Protein AF-A0AAV4DIS2-F1 (afdb_monomer)

Radius of gyration: 21.77 Å; Cα contacts (8 Å, |Δi|>4): 580; chains: 1; bounding box: 57×32×62 Å

Mean predicted aligned error: 11.72 Å

pLDDT: mean 77.39, std 21.97, range [36.22, 98.12]

Foldseek 3Di:
DDEDEDEDEDDADDAEDEDEDEDEADYDDYDYDYDDYPDYDDYHYDYPHHPPPLAEEEEAEDEEAEHAEYEYEHYEYAEYEEYEYEDYEYAEYEEYEYEHYEYAEYAEYEYEDYEYAEYAEYEYEDYEYAEYAEYEYEHYEYAEYAEYEYEHYEYAEYAAYEYEDYEYAEYAEYEYEHYNYNDYVHYHYDDDD

Solvent-accessible surface area (backbone atoms only — not comparable to full-atom values): 9623 Å² total; per-residue (Å²): 136,49,70,54,77,51,77,54,83,62,63,96,77,51,62,67,52,78,49,77,54,79,56,67,97,70,64,81,51,81,49,76,54,82,57,74,79,94,69,63,80,44,61,47,76,52,79,53,63,58,98,85,64,62,50,73,48,80,36,65,54,46,78,43,68,69,36,44,27,36,40,29,45,36,36,38,32,51,31,33,40,32,39,39,31,46,35,34,39,34,51,30,33,37,39,37,39,32,46,35,34,40,33,47,31,29,48,34,35,40,30,41,42,33,40,35,48,32,31,41,32,37,39,30,45,39,35,40,34,50,31,33,37,38,36,41,30,44,34,34,40,34,46,31,29,44,34,38,40,32,44,37,35,39,34,51,33,33,37,38,37,40,31,44,38,31,40,35,49,32,28,47,34,38,38,31,54,52,59,52,72,74,42,58,76,41,72,47,71,58,78,87,127

Structure (mmCIF, N/CA/C/O backbone):
data_AF-A0AAV4DIS2-F1
#
_entry.id   AF-A0AAV4DIS2-F1
#
loop_
_atom_site.group_PDB
_atom_site.id
_atom_site.type_symbol
_atom_site.label_atom_id
_atom_site.label_alt_id
_atom_site.label_comp_id
_atom_site.label_asym_id
_atom_site.label_entity_id
_atom_site.label_seq_id
_atom_site.pdbx_PDB_ins_code
_atom_site.Cartn_x
_atom_site.Cartn_y
_atom_site.Cartn_z
_atom_site.occupancy
_atom_site.B_iso_or_equiv
_atom_site.auth_seq_id
_atom_site.auth_comp_id
_atom_site.auth_asym_id
_atom_site.auth_atom_id
_atom_site.pdbx_PDB_model_num
ATOM 1 N N . MET A 1 1 ? 38.553 2.483 -13.992 1.00 45.12 1 MET A N 1
ATOM 2 C CA . MET A 1 1 ? 37.270 3.024 -13.498 1.00 45.12 1 MET A CA 1
ATOM 3 C C . MET A 1 1 ? 36.478 3.443 -14.718 1.00 45.12 1 MET A C 1
ATOM 5 O O . MET A 1 1 ? 36.782 4.480 -15.290 1.00 45.12 1 MET A O 1
ATOM 9 N N . ASN A 1 2 ? 35.556 2.595 -15.169 1.00 46.25 2 ASN A N 1
ATOM 10 C CA . ASN A 1 2 ? 34.756 2.863 -16.361 1.00 46.25 2 ASN A CA 1
ATOM 11 C C . ASN A 1 2 ? 33.448 3.519 -15.907 1.00 46.25 2 ASN A C 1
ATOM 13 O O . ASN A 1 2 ? 32.561 2.827 -15.410 1.00 46.25 2 ASN A O 1
ATOM 17 N N . ASN A 1 3 ? 33.386 4.849 -16.011 1.00 47.09 3 ASN A N 1
ATOM 18 C CA . ASN A 1 3 ? 32.168 5.630 -15.805 1.00 47.09 3 ASN A CA 1
ATOM 19 C C . ASN A 1 3 ? 31.629 6.038 -17.172 1.00 47.09 3 ASN A C 1
ATOM 21 O O . ASN A 1 3 ? 32.357 6.643 -17.960 1.00 47.09 3 ASN A O 1
ATOM 25 N N . LEU A 1 4 ? 30.361 5.729 -17.430 1.00 44.62 4 LEU A N 1
ATOM 26 C CA . LEU A 1 4 ? 29.651 6.211 -18.606 1.00 44.62 4 LEU A CA 1
ATOM 27 C C . LEU A 1 4 ? 28.620 7.250 -18.147 1.00 44.62 4 LEU A C 1
ATOM 29 O O . LEU A 1 4 ? 27.723 6.935 -17.365 1.00 44.62 4 LEU A O 1
ATOM 33 N N . SER A 1 5 ? 28.768 8.492 -18.604 1.00 44.06 5 SER A N 1
ATOM 34 C CA . SER A 1 5 ? 27.782 9.556 -18.396 1.00 44.06 5 SER A CA 1
ATOM 35 C C . SER A 1 5 ? 27.090 9.855 -19.717 1.00 44.06 5 SER A C 1
ATOM 37 O O . SER A 1 5 ? 27.760 10.218 -20.687 1.00 44.06 5 SER A O 1
ATOM 39 N N . CYS A 1 6 ? 25.768 9.717 -19.754 1.00 46.28 6 CYS A N 1
ATOM 40 C CA . CYS A 1 6 ? 24.963 10.137 -20.893 1.00 46.28 6 CYS A CA 1
ATOM 41 C C . CYS A 1 6 ? 24.106 11.329 -20.470 1.00 46.28 6 CYS A C 1
ATOM 43 O O . CYS A 1 6 ? 23.286 11.217 -19.561 1.00 46.28 6 CYS A O 1
ATOM 45 N N . THR A 1 7 ? 24.302 12.466 -21.131 1.00 42.62 7 THR A N 1
ATOM 46 C CA . THR A 1 7 ? 23.434 13.635 -20.984 1.00 42.62 7 THR A CA 1
ATOM 47 C C . THR A 1 7 ? 22.634 13.758 -22.264 1.00 42.62 7 THR A C 1
ATOM 49 O O . THR A 1 7 ? 23.208 13.932 -23.341 1.00 42.62 7 THR A O 1
ATOM 52 N N . LEU A 1 8 ? 21.317 13.633 -22.153 1.00 51.59 8 LEU A N 1
ATOM 53 C CA . LEU A 1 8 ? 20.415 13.655 -23.295 1.00 51.59 8 LEU A CA 1
ATOM 54 C C . LEU A 1 8 ? 19.594 14.944 -23.247 1.00 51.59 8 LEU A C 1
ATOM 56 O O . LEU A 1 8 ? 18.769 15.140 -22.358 1.00 51.59 8 LEU A O 1
ATOM 60 N N . HIS A 1 9 ? 19.862 15.839 -24.197 1.00 45.03 9 HIS A N 1
ATOM 61 C CA . HIS A 1 9 ? 19.094 17.066 -24.390 1.00 45.03 9 HIS A CA 1
ATOM 62 C C . HIS A 1 9 ? 17.950 16.800 -25.373 1.00 45.03 9 HIS A C 1
ATOM 64 O O . HIS A 1 9 ? 18.188 16.331 -26.486 1.00 45.03 9 HIS A O 1
ATOM 70 N N . GLY A 1 10 ? 16.718 17.087 -24.948 1.00 49.97 10 GLY A N 1
ATOM 71 C CA . GLY A 1 10 ? 15.524 17.042 -25.794 1.00 49.97 10 GLY A CA 1
ATOM 72 C C . GLY A 1 10 ? 15.091 18.437 -26.241 1.00 49.97 10 GLY A C 1
ATOM 73 O O . GLY A 1 10 ? 15.469 19.426 -25.619 1.00 49.97 10 GLY A O 1
ATOM 74 N N . TRP A 1 11 ? 14.332 18.507 -27.336 1.00 50.81 11 TRP A N 1
ATOM 75 C CA . TRP A 1 11 ? 13.644 19.714 -27.816 1.00 50.81 11 TRP A CA 1
ATOM 76 C C . TRP A 1 11 ? 12.127 19.493 -27.722 1.00 50.81 11 TRP A C 1
ATOM 78 O O . TRP A 1 11 ? 11.688 18.346 -27.827 1.00 50.81 11 TRP A O 1
ATOM 88 N N . ASP A 1 12 ? 11.359 20.583 -27.602 1.00 47.84 12 ASP A N 1
ATOM 89 C CA . ASP A 1 12 ? 9.914 20.694 -27.278 1.00 47.84 12 ASP A CA 1
ATOM 90 C C . ASP A 1 12 ? 8.913 19.902 -28.160 1.00 47.84 12 ASP A C 1
ATOM 92 O O . ASP A 1 12 ? 7.709 20.118 -28.085 1.00 47.84 12 ASP A O 1
ATOM 96 N N . SER A 1 13 ? 9.370 19.014 -29.046 1.00 46.62 13 SER A N 1
ATOM 97 C CA . SER A 1 13 ? 8.526 18.275 -30.000 1.00 46.62 13 SER A CA 1
ATOM 98 C C . SER A 1 13 ? 8.932 16.811 -30.233 1.00 46.62 13 SER A C 1
ATOM 100 O O . SER A 1 13 ? 8.505 16.200 -31.215 1.00 46.62 13 SER A O 1
ATOM 102 N N . MET A 1 14 ? 9.746 16.208 -29.358 1.00 50.53 14 MET A N 1
ATOM 103 C CA . MET A 1 14 ? 10.022 14.767 -29.446 1.00 50.53 14 MET A CA 1
ATOM 104 C C . MET A 1 14 ? 8.889 13.940 -28.825 1.00 50.53 14 MET A C 1
ATOM 106 O O . MET A 1 14 ? 8.584 14.080 -27.650 1.00 50.53 14 MET A O 1
ATOM 110 N N . ILE A 1 15 ? 8.288 13.051 -29.624 1.00 45.81 15 ILE A N 1
ATOM 111 C CA . ILE A 1 15 ? 7.155 12.193 -29.217 1.00 45.81 15 ILE A CA 1
ATOM 112 C C . ILE A 1 15 ? 7.636 10.898 -28.535 1.00 45.81 15 ILE A C 1
ATOM 114 O O . ILE A 1 15 ? 6.934 10.355 -27.683 1.00 45.81 15 ILE A O 1
ATOM 118 N N . SER A 1 16 ? 8.828 10.406 -28.890 1.00 41.84 16 SER A N 1
ATOM 119 C CA . SER A 1 16 ? 9.430 9.214 -28.286 1.00 41.84 16 SER A CA 1
ATOM 120 C C . SER A 1 16 ? 10.952 9.237 -28.395 1.00 41.84 16 SER A C 1
ATOM 122 O O . SER A 1 16 ? 11.481 9.450 -29.490 1.00 41.84 16 SER A O 1
ATOM 124 N N . LEU A 1 17 ? 11.646 8.925 -27.303 1.00 45.41 17 LEU A N 1
ATOM 125 C CA . LEU A 1 17 ? 13.088 8.690 -27.298 1.00 45.41 17 LEU A CA 1
ATOM 126 C C . LEU A 1 17 ? 13.381 7.278 -26.774 1.00 45.41 17 LEU A C 1
ATOM 128 O O . LEU A 1 17 ? 13.002 6.934 -25.653 1.00 45.41 17 LEU A O 1
ATOM 132 N N . SER A 1 18 ? 14.091 6.476 -27.572 1.00 44.19 18 SER A N 1
ATOM 133 C CA . SER A 1 18 ? 14.586 5.159 -27.161 1.00 44.19 18 SER A CA 1
ATOM 134 C C . SER A 1 18 ? 16.106 5.176 -27.011 1.00 44.19 18 SER A C 1
ATOM 136 O O . SER A 1 18 ? 16.817 5.382 -27.997 1.00 44.19 18 SER A O 1
ATOM 138 N N . CYS A 1 19 ? 16.615 4.915 -25.807 1.00 48.59 19 CYS A N 1
ATOM 139 C CA . CYS A 1 19 ? 18.045 4.731 -25.562 1.00 48.59 19 CYS A CA 1
ATOM 140 C C . CYS A 1 19 ? 18.315 3.266 -25.197 1.00 48.59 19 CYS A C 1
ATOM 142 O O . CYS A 1 19 ? 17.702 2.718 -24.281 1.00 48.59 19 CYS A O 1
ATOM 144 N N . THR A 1 20 ? 19.229 2.615 -25.919 1.00 42.06 20 THR A N 1
ATOM 145 C CA . THR A 1 20 ? 19.707 1.270 -25.572 1.00 42.06 20 THR A CA 1
ATOM 146 C C . THR A 1 20 ? 21.172 1.364 -25.185 1.00 42.06 20 THR A C 1
ATOM 148 O O . THR A 1 20 ? 22.025 1.650 -26.023 1.00 42.06 20 THR A O 1
ATOM 151 N N . LEU A 1 21 ? 21.458 1.125 -23.909 1.00 52.31 21 LEU A N 1
ATOM 152 C CA . LEU A 1 21 ? 22.813 1.104 -23.368 1.00 52.31 21 LEU A CA 1
ATOM 153 C C . LEU A 1 21 ? 23.240 -0.354 -23.185 1.00 52.31 21 LEU A C 1
ATOM 155 O O . LEU A 1 21 ? 22.636 -1.098 -22.413 1.00 52.31 21 LEU A O 1
ATOM 159 N N . GLN A 1 22 ? 24.277 -0.763 -23.918 1.00 47.16 22 GLN A N 1
ATOM 160 C CA . GLN A 1 22 ? 24.904 -2.080 -23.801 1.00 47.16 22 GLN A CA 1
ATOM 161 C C . GLN A 1 22 ? 26.245 -1.934 -23.081 1.00 47.16 22 GLN A C 1
ATOM 163 O O . GLN A 1 22 ? 27.054 -1.078 -23.437 1.00 47.16 22 GLN A O 1
ATOM 168 N N . GLY A 1 23 ? 26.491 -2.763 -22.067 1.00 51.38 23 GLY A N 1
ATOM 169 C CA . GLY A 1 23 ? 27.719 -2.705 -21.282 1.00 51.38 23 GLY A CA 1
ATOM 170 C C . GLY A 1 23 ? 28.108 -4.052 -20.690 1.00 51.38 23 GLY A C 1
ATOM 171 O O . GLY A 1 23 ? 27.237 -4.867 -20.419 1.00 51.38 23 GLY A O 1
ATOM 172 N N . TRP A 1 24 ? 29.412 -4.272 -20.519 1.00 50.78 24 TRP A N 1
ATOM 173 C CA . TRP A 1 24 ? 30.002 -5.506 -19.980 1.00 50.78 24 TRP A CA 1
ATOM 174 C C . TRP A 1 24 ? 30.328 -5.373 -18.482 1.00 50.78 24 TRP A C 1
ATOM 176 O O . TRP A 1 24 ? 30.492 -4.252 -17.998 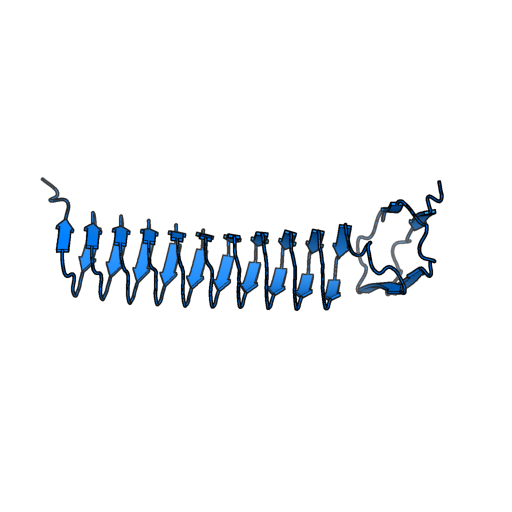1.00 50.78 24 TRP A O 1
ATOM 186 N N . ASP A 1 25 ? 30.481 -6.520 -17.806 1.00 49.44 25 ASP A N 1
ATOM 187 C CA . ASP A 1 25 ? 30.571 -6.834 -16.354 1.00 49.44 25 ASP A CA 1
ATOM 188 C C . ASP A 1 25 ? 31.497 -5.987 -15.442 1.00 49.44 25 ASP A C 1
ATOM 190 O O . ASP A 1 25 ? 31.710 -6.321 -14.279 1.00 49.44 25 ASP A O 1
ATOM 194 N N . SER A 1 26 ? 32.093 -4.898 -15.931 1.00 46.72 26 SER A N 1
ATOM 195 C CA . SER A 1 26 ? 33.154 -4.129 -15.262 1.00 46.72 26 SER A CA 1
ATOM 196 C C . SER A 1 26 ? 32.885 -2.619 -15.144 1.00 46.72 26 SER A C 1
ATOM 198 O O . SER A 1 26 ? 33.803 -1.841 -14.864 1.00 46.72 26 SER A O 1
ATOM 200 N N . MET A 1 27 ? 31.645 -2.170 -15.367 1.00 52.41 27 MET A N 1
ATOM 201 C CA . MET A 1 27 ? 31.258 -0.776 -15.112 1.00 52.41 27 MET A CA 1
ATOM 202 C C . MET A 1 27 ? 30.925 -0.542 -13.637 1.00 52.41 27 MET A C 1
ATOM 204 O O . MET A 1 27 ? 30.282 -1.369 -13.004 1.00 52.41 27 MET A O 1
ATOM 208 N N . ASN A 1 28 ? 31.360 0.602 -13.097 1.00 40.12 28 ASN A N 1
ATOM 209 C CA . ASN A 1 28 ? 31.188 0.939 -11.676 1.00 40.12 28 ASN A CA 1
ATOM 210 C C . ASN A 1 28 ? 30.033 1.918 -11.414 1.00 40.12 28 ASN A C 1
ATOM 212 O O . ASN A 1 28 ? 29.564 2.004 -10.282 1.00 40.12 28 ASN A O 1
ATOM 216 N N . SER A 1 29 ? 29.614 2.697 -12.415 1.00 42.91 29 SER A N 1
ATOM 217 C CA . SER A 1 29 ? 28.536 3.680 -12.278 1.00 42.91 29 SER A CA 1
ATOM 218 C C . SER A 1 29 ? 27.978 4.082 -13.646 1.00 42.91 29 SER A C 1
ATOM 220 O O . SER A 1 29 ? 28.744 4.320 -14.587 1.00 42.91 29 SER A O 1
ATOM 222 N N . LEU A 1 30 ? 26.648 4.178 -13.732 1.00 48.78 30 LEU A N 1
ATOM 223 C CA . LEU A 1 30 ? 25.914 4.818 -14.823 1.00 48.78 30 LEU A CA 1
ATOM 224 C C . LEU A 1 30 ? 25.222 6.052 -14.266 1.00 48.78 30 LEU A C 1
ATOM 226 O O . LEU A 1 30 ? 24.505 5.952 -13.273 1.00 48.78 30 LEU A O 1
ATOM 230 N N . SER A 1 31 ? 25.386 7.190 -14.930 1.00 39.88 31 SER A N 1
ATOM 231 C CA . SER A 1 31 ? 24.574 8.371 -14.655 1.00 39.88 31 SER A CA 1
ATOM 232 C C . SER A 1 31 ? 23.932 8.839 -15.951 1.00 39.88 31 SER A C 1
ATOM 234 O O . SER A 1 31 ? 24.628 9.097 -16.938 1.00 39.88 31 SER A O 1
ATOM 236 N N . CYS A 1 32 ? 22.603 8.897 -15.947 1.00 46.78 32 CYS A N 1
ATOM 237 C CA . CYS A 1 32 ? 21.808 9.510 -17.000 1.00 46.78 32 CYS A CA 1
ATOM 238 C C . CYS A 1 32 ? 21.001 10.640 -16.367 1.00 46.78 32 CYS A C 1
ATOM 240 O O . CYS A 1 32 ? 20.216 10.397 -15.453 1.00 46.78 32 CYS A O 1
ATOM 242 N N . THR A 1 33 ? 21.204 11.865 -16.839 1.00 38.56 33 THR A N 1
ATOM 243 C CA . THR A 1 33 ? 20.420 13.034 -16.433 1.00 38.56 33 THR A CA 1
ATO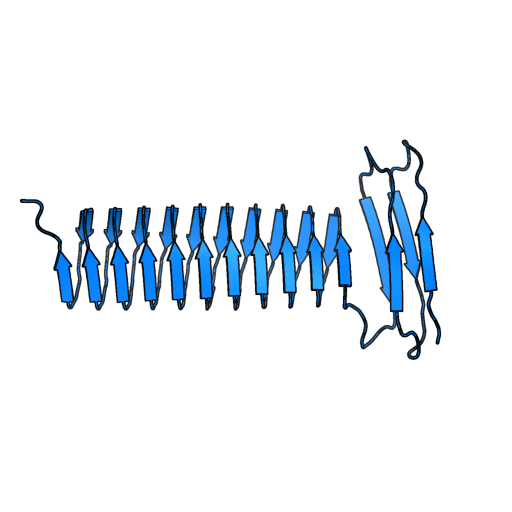M 244 C C . THR A 1 33 ? 19.600 13.521 -17.622 1.00 38.56 33 THR A C 1
ATOM 246 O O . THR A 1 33 ? 20.139 13.759 -18.706 1.00 38.56 33 THR A O 1
ATOM 249 N N . LEU A 1 34 ? 18.286 13.645 -17.418 1.00 51.38 34 LEU A N 1
ATOM 250 C CA . LEU A 1 34 ? 17.351 14.230 -18.379 1.00 51.38 34 LEU A CA 1
ATOM 251 C C . LEU A 1 34 ? 17.031 15.678 -17.987 1.00 51.38 34 LEU A C 1
ATOM 253 O O . LEU A 1 34 ? 16.852 15.979 -16.810 1.00 51.38 34 LEU A O 1
ATOM 257 N N . HIS A 1 35 ? 16.948 16.568 -18.978 1.00 43.53 35 HIS A N 1
ATOM 258 C CA . HIS A 1 35 ? 16.590 17.979 -18.798 1.00 43.53 35 HIS A CA 1
ATOM 259 C C . HIS A 1 35 ? 15.547 18.430 -19.835 1.00 43.53 35 HIS A C 1
ATOM 261 O O . HIS A 1 35 ? 15.798 18.295 -21.033 1.00 43.53 35 HIS A O 1
ATOM 267 N N . GLY A 1 36 ? 14.457 19.052 -19.355 1.00 45.62 36 GLY A N 1
ATOM 268 C CA . GLY A 1 36 ? 13.586 19.982 -20.103 1.00 45.62 36 GLY A CA 1
ATOM 269 C C . GLY A 1 36 ? 12.530 19.353 -21.014 1.00 45.62 36 GLY A C 1
ATOM 270 O O . GLY A 1 36 ? 12.641 19.485 -22.230 1.00 45.62 36 GLY A O 1
ATOM 271 N N . TRP A 1 37 ? 11.580 18.592 -20.466 1.00 53.09 37 TRP A N 1
ATOM 272 C CA . TRP A 1 37 ? 10.610 17.824 -21.255 1.00 53.09 37 TRP A CA 1
ATOM 273 C C . TRP A 1 37 ? 9.182 18.172 -20.815 1.00 53.09 37 TRP A C 1
ATOM 275 O O . TRP A 1 37 ? 8.616 17.506 -19.960 1.00 53.09 37 TRP A O 1
ATOM 285 N N . ASP A 1 38 ? 8.598 19.219 -21.400 1.00 44.72 38 ASP A N 1
ATOM 286 C CA . ASP A 1 38 ? 7.242 19.673 -21.041 1.00 44.72 38 ASP A CA 1
ATOM 287 C C . ASP A 1 38 ? 6.122 18.877 -21.756 1.00 44.72 38 ASP A C 1
ATOM 289 O O . ASP A 1 38 ? 4.940 19.103 -21.503 1.00 44.72 38 ASP A O 1
ATOM 293 N N . SER A 1 39 ? 6.455 17.964 -22.684 1.00 43.38 39 SER A N 1
ATOM 294 C CA . SER A 1 39 ? 5.458 17.237 -23.496 1.00 43.38 39 SER A CA 1
ATOM 295 C C . SER A 1 39 ? 5.978 15.952 -24.165 1.00 43.38 39 SER A C 1
ATOM 297 O O . SER A 1 39 ? 5.845 15.781 -25.378 1.00 43.38 39 SER A O 1
ATOM 299 N N . MET A 1 40 ? 6.568 15.019 -23.406 1.00 48.53 40 MET A N 1
ATOM 300 C CA . MET A 1 40 ? 6.925 13.705 -23.966 1.00 48.53 40 MET A CA 1
ATOM 301 C C . MET A 1 40 ? 5.916 12.614 -23.595 1.00 48.53 40 MET A C 1
ATOM 303 O O . MET A 1 40 ? 5.515 12.494 -22.447 1.00 48.53 40 MET A O 1
ATOM 307 N N . ASN A 1 41 ? 5.506 11.808 -24.582 1.00 38.03 41 ASN A N 1
ATOM 308 C CA . ASN A 1 41 ? 4.504 10.751 -24.393 1.00 38.03 41 ASN A CA 1
ATOM 309 C C . ASN A 1 41 ? 5.105 9.388 -24.014 1.00 38.03 41 ASN A C 1
ATOM 311 O O . ASN A 1 41 ? 4.367 8.521 -23.559 1.00 38.03 41 ASN A O 1
ATOM 315 N N . SER A 1 42 ? 6.397 9.137 -24.260 1.00 36.22 42 SER A N 1
ATOM 316 C CA . SER A 1 42 ? 7.042 7.871 -23.885 1.00 36.22 42 SER A CA 1
ATOM 317 C C . SER A 1 42 ? 8.573 7.966 -23.915 1.00 36.22 42 SER A C 1
ATOM 319 O O . SER A 1 42 ? 9.167 8.257 -24.958 1.00 36.22 42 SER A O 1
ATOM 321 N N . LEU A 1 43 ? 9.215 7.669 -22.782 1.00 42.44 43 LEU A N 1
ATOM 322 C CA . LEU A 1 43 ? 10.656 7.431 -22.669 1.00 42.44 43 LEU A CA 1
ATOM 323 C C . LEU A 1 43 ? 10.894 5.926 -22.497 1.00 42.44 43 LEU A C 1
ATOM 325 O O . LEU A 1 43 ? 10.394 5.328 -21.546 1.00 42.44 43 LEU A O 1
ATOM 329 N N . PHE A 1 44 ? 11.705 5.318 -23.365 1.00 38.22 44 PHE A N 1
ATOM 330 C CA . PHE A 1 44 ? 12.080 3.910 -23.227 1.00 38.22 44 PHE A CA 1
ATOM 331 C C . PHE A 1 44 ? 13.599 3.756 -23.115 1.00 38.22 44 PHE A C 1
ATOM 333 O O . PHE A 1 44 ? 14.339 3.960 -24.079 1.00 38.22 44 PHE A O 1
ATOM 340 N N . CYS A 1 45 ? 14.069 3.369 -21.930 1.00 42.88 45 CYS A N 1
ATOM 341 C CA . CYS A 1 45 ? 15.463 3.009 -21.689 1.00 42.88 45 CYS A CA 1
AT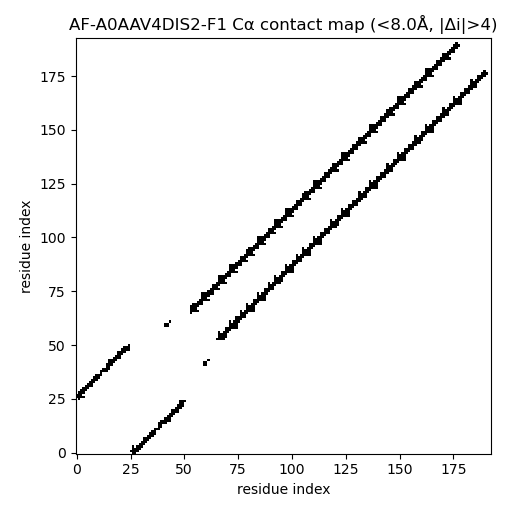OM 342 C C . CYS A 1 45 ? 15.547 1.523 -21.339 1.00 42.88 45 CYS A C 1
ATOM 344 O O . CYS A 1 45 ? 15.079 1.102 -20.283 1.00 42.88 45 CYS A O 1
ATOM 346 N N . THR A 1 46 ? 16.171 0.733 -22.211 1.00 37.56 46 THR A N 1
ATOM 347 C CA . THR A 1 46 ? 16.475 -0.681 -21.950 1.00 37.56 46 THR A CA 1
ATOM 348 C C . THR A 1 46 ? 17.959 -0.869 -21.697 1.00 37.56 46 THR A C 1
ATOM 350 O O . THR A 1 46 ? 18.785 -0.589 -22.569 1.00 37.56 46 THR A O 1
ATOM 353 N N . LEU A 1 47 ? 18.290 -1.373 -20.507 1.00 48.31 47 LEU A N 1
ATOM 354 C CA . LEU A 1 47 ? 19.629 -1.833 -20.150 1.00 48.31 47 LEU A CA 1
ATOM 355 C C . LEU A 1 47 ? 19.692 -3.357 -20.316 1.00 48.31 47 LEU A C 1
ATOM 357 O O . LEU A 1 47 ? 18.871 -4.077 -19.751 1.00 48.31 47 LEU A O 1
ATOM 361 N N . HIS A 1 48 ? 20.680 -3.853 -21.061 1.00 40.41 48 HIS A N 1
ATOM 362 C CA . HIS A 1 48 ? 20.955 -5.286 -21.203 1.00 40.41 48 HIS A CA 1
ATOM 363 C C . HIS A 1 48 ? 22.362 -5.619 -20.682 1.00 40.41 48 HIS A C 1
ATOM 365 O O . HIS A 1 48 ? 23.328 -4.947 -21.043 1.00 40.41 48 HIS A O 1
ATOM 371 N N . GLY A 1 49 ? 22.473 -6.694 -19.888 1.00 38.59 49 GLY A N 1
ATOM 372 C CA . GLY A 1 49 ? 23.753 -7.326 -19.526 1.00 38.59 49 GLY A CA 1
ATOM 373 C C . GLY A 1 49 ? 24.382 -6.901 -18.197 1.00 38.59 49 GLY A C 1
ATOM 374 O O . GLY A 1 49 ? 25.584 -7.051 -18.034 1.00 38.59 49 GLY A O 1
ATOM 375 N N . TRP A 1 50 ? 23.623 -6.318 -17.265 1.00 49.03 50 TRP A N 1
ATOM 376 C CA . TRP A 1 50 ? 24.153 -5.870 -15.972 1.00 49.03 50 TRP A CA 1
ATOM 377 C C . TRP A 1 50 ? 23.568 -6.721 -14.845 1.00 49.03 50 TRP A C 1
ATOM 379 O O . TRP A 1 50 ? 22.641 -6.288 -14.162 1.00 49.03 50 TRP A O 1
ATOM 389 N N . ASP A 1 51 ? 24.136 -7.906 -14.611 1.00 42.50 51 ASP A N 1
ATOM 390 C CA . ASP A 1 51 ? 23.701 -8.837 -13.550 1.00 42.50 51 ASP A CA 1
ATOM 391 C C . ASP A 1 51 ? 23.813 -8.257 -12.121 1.00 42.50 51 ASP A C 1
ATOM 393 O O . ASP A 1 51 ? 23.414 -8.888 -11.145 1.00 42.50 51 ASP A O 1
ATOM 397 N N . SER A 1 52 ? 24.325 -7.032 -11.961 1.00 40.53 52 SER A N 1
ATOM 398 C CA . SER A 1 52 ? 24.498 -6.383 -10.654 1.00 40.53 52 SER A CA 1
ATOM 399 C C . SER A 1 52 ? 24.152 -4.885 -10.591 1.00 40.53 52 SER A C 1
ATOM 401 O O . SER A 1 52 ? 24.352 -4.265 -9.544 1.00 40.53 52 SER A O 1
ATOM 403 N N . MET A 1 53 ? 23.578 -4.277 -11.640 1.00 45.12 53 MET A N 1
ATOM 404 C CA . MET A 1 53 ? 23.283 -2.830 -11.633 1.00 45.12 53 MET A CA 1
ATOM 405 C C . MET A 1 53 ? 21.963 -2.411 -12.304 1.00 45.12 53 MET A C 1
ATOM 407 O O . MET A 1 53 ? 21.914 -1.421 -13.022 1.00 45.12 53 MET A O 1
ATOM 411 N N . ASN A 1 54 ? 20.848 -3.047 -11.939 1.00 51.56 54 ASN A N 1
ATOM 412 C CA . ASN A 1 54 ? 19.526 -2.399 -12.016 1.00 51.56 54 ASN A CA 1
ATOM 413 C C . ASN A 1 54 ? 19.247 -1.592 -10.726 1.00 51.56 54 ASN A C 1
ATOM 415 O O . ASN A 1 54 ? 18.205 -1.733 -10.081 1.00 51.56 54 ASN A O 1
ATOM 419 N N . ARG A 1 55 ? 20.267 -0.858 -10.250 1.00 58.56 55 ARG A N 1
ATOM 420 C CA . ARG A 1 55 ? 20.309 -0.370 -8.865 1.00 58.56 55 ARG A CA 1
ATOM 421 C C . ARG A 1 55 ? 19.569 0.939 -8.651 1.00 58.56 55 ARG A C 1
ATOM 423 O O . ARG A 1 55 ? 19.010 1.079 -7.589 1.00 58.56 55 ARG A O 1
ATOM 430 N N . LEU A 1 56 ? 19.540 1.872 -9.590 1.00 65.88 56 LEU A N 1
ATOM 431 C CA . LEU A 1 56 ? 18.923 3.187 -9.395 1.00 65.88 56 LEU A CA 1
ATOM 432 C C . LEU A 1 56 ? 18.320 3.647 -10.719 1.00 65.88 56 LEU A C 1
ATOM 434 O O . LEU A 1 56 ? 19.040 3.697 -11.714 1.00 65.88 56 LEU A O 1
ATOM 438 N N . GLY A 1 57 ? 17.030 3.976 -10.740 1.00 65.88 57 GLY A N 1
ATOM 439 C CA . GLY A 1 57 ? 16.356 4.439 -11.953 1.00 65.88 57 GLY A CA 1
ATOM 440 C C . GLY A 1 57 ? 15.305 5.511 -11.685 1.00 65.88 57 GLY A C 1
ATOM 441 O O . GLY A 1 57 ? 14.679 5.524 -10.629 1.00 65.88 57 GLY A O 1
ATOM 442 N N . PHE A 1 58 ? 15.125 6.402 -12.657 1.00 70.31 58 PHE A N 1
ATOM 443 C CA . PHE A 1 58 ? 14.042 7.382 -12.696 1.00 70.31 58 PHE A CA 1
ATOM 444 C C . PHE A 1 58 ? 13.178 7.055 -13.907 1.00 70.31 58 PHE A C 1
ATOM 446 O O . PHE A 1 58 ? 13.692 6.962 -15.024 1.00 70.31 58 PHE A O 1
ATOM 453 N N . TYR A 1 59 ? 11.890 6.838 -13.679 1.00 69.38 59 TYR A N 1
ATOM 454 C CA . TYR A 1 59 ? 10.973 6.343 -14.690 1.00 69.38 59 TYR A CA 1
ATOM 455 C C . TYR A 1 59 ? 9.729 7.216 -14.738 1.00 69.38 59 TYR A C 1
ATOM 457 O O . TYR A 1 59 ? 8.951 7.258 -13.789 1.00 69.38 59 TYR A O 1
ATOM 465 N N . GLU A 1 60 ? 9.527 7.882 -15.868 1.00 60.88 60 GLU A N 1
ATOM 466 C CA . GLU A 1 60 ? 8.339 8.701 -16.091 1.00 60.88 60 GLU A CA 1
ATOM 467 C C . GLU A 1 60 ? 7.132 7.818 -16.434 1.00 60.88 60 GLU A C 1
ATOM 469 O O . GLU A 1 60 ? 6.158 7.789 -15.692 1.00 60.88 60 GLU A O 1
ATOM 474 N N . GLN A 1 61 ? 7.241 6.991 -17.481 1.00 72.19 61 GLN A N 1
ATOM 475 C CA . GLN A 1 61 ? 6.253 5.964 -17.810 1.00 72.19 61 GLN A CA 1
ATOM 476 C C . GLN A 1 61 ? 6.948 4.629 -18.077 1.00 72.19 61 GLN A C 1
ATOM 478 O O . GLN A 1 61 ? 7.785 4.530 -18.973 1.00 72.19 61 GLN A O 1
ATOM 483 N N . SER A 1 62 ? 6.643 3.590 -17.295 1.00 66.56 62 SER A N 1
ATOM 484 C CA . SER A 1 62 ? 7.377 2.321 -17.409 1.00 66.56 62 SER A CA 1
ATOM 485 C C . SER A 1 62 ? 6.574 1.075 -17.049 1.00 66.56 62 SER A C 1
ATOM 487 O O . SER A 1 62 ? 5.709 1.084 -16.176 1.00 66.56 62 SER A O 1
ATOM 489 N N . VAL A 1 63 ? 6.926 -0.034 -17.702 1.00 75.00 63 VAL A N 1
ATOM 490 C CA . VAL A 1 63 ? 6.579 -1.386 -17.259 1.00 75.00 63 VAL A CA 1
ATOM 491 C C . VAL A 1 63 ? 7.886 -2.118 -17.004 1.00 75.00 63 VAL A C 1
ATOM 493 O O . VAL A 1 63 ? 8.687 -2.293 -17.923 1.00 75.00 63 VAL A O 1
ATOM 496 N N . LEU A 1 64 ? 8.126 -2.512 -15.757 1.00 70.06 64 LEU A N 1
ATOM 497 C CA . LEU A 1 64 ? 9.384 -3.125 -15.341 1.00 70.06 64 LEU A CA 1
ATOM 498 C C . LEU A 1 64 ? 9.128 -4.454 -14.648 1.00 70.06 64 LEU A C 1
ATOM 500 O O . LEU A 1 64 ? 8.181 -4.633 -13.881 1.00 70.06 64 LEU A O 1
ATOM 504 N N . TYR A 1 65 ? 10.032 -5.395 -14.887 1.00 69.44 65 TYR A N 1
ATOM 505 C CA . TYR A 1 65 ? 10.008 -6.660 -14.171 1.00 69.44 65 TYR A CA 1
ATOM 506 C C . TYR A 1 65 ? 10.586 -6.520 -12.755 1.00 69.44 65 TYR A C 1
ATOM 508 O O . TYR A 1 65 ? 10.017 -7.014 -11.781 1.00 69.44 65 TYR A O 1
ATOM 516 N N . SER A 1 66 ? 11.708 -5.816 -12.619 1.00 74.06 66 SER A N 1
ATOM 517 C CA . SER A 1 66 ? 12.341 -5.596 -11.323 1.00 74.06 66 SER A CA 1
ATOM 518 C C . SER A 1 66 ? 13.039 -4.244 -11.241 1.00 74.06 66 SER A C 1
ATOM 520 O O . SER A 1 66 ? 13.625 -3.776 -12.218 1.00 74.06 66 SER A O 1
ATOM 522 N N . ALA A 1 67 ? 13.006 -3.642 -10.054 1.00 75.56 67 ALA A N 1
ATOM 523 C CA . ALA A 1 67 ? 13.792 -2.468 -9.689 1.00 75.56 67 ALA A CA 1
ATOM 524 C C . ALA A 1 67 ? 14.398 -2.670 -8.292 1.00 75.56 67 ALA A C 1
ATOM 526 O O . ALA A 1 67 ? 13.732 -3.163 -7.385 1.00 75.56 67 ALA A O 1
ATOM 527 N N . TRP A 1 68 ? 15.666 -2.314 -8.083 1.00 77.00 68 TRP A N 1
ATOM 528 C CA . TRP A 1 68 ? 16.245 -2.381 -6.735 1.00 77.00 68 TRP A CA 1
ATOM 529 C C . TRP A 1 68 ? 16.042 -1.076 -5.961 1.00 77.00 68 TRP A C 1
ATOM 531 O O . TRP A 1 68 ? 15.562 -1.107 -4.835 1.00 77.00 68 TRP A O 1
ATOM 541 N N . LEU A 1 69 ? 16.362 0.064 -6.569 1.00 79.19 69 LEU A N 1
ATOM 542 C CA . LEU A 1 69 ? 15.960 1.384 -6.095 1.00 79.19 69 LEU A CA 1
ATOM 543 C C . LEU A 1 69 ? 15.433 2.198 -7.283 1.00 79.19 69 LEU A C 1
ATOM 545 O O . LEU A 1 69 ? 16.072 2.236 -8.335 1.00 79.19 69 LEU A O 1
ATOM 549 N N . GLY A 1 70 ? 14.259 2.814 -7.148 1.00 76.81 70 GLY A N 1
ATOM 550 C CA . GLY A 1 70 ? 13.656 3.567 -8.246 1.00 76.81 70 GLY A CA 1
ATOM 551 C C . GLY A 1 70 ? 12.695 4.674 -7.827 1.00 76.81 70 GLY A C 1
ATOM 552 O O . GLY A 1 70 ? 12.056 4.599 -6.781 1.00 76.81 70 GLY A O 1
ATOM 553 N N . PHE A 1 71 ? 12.599 5.693 -8.676 1.00 77.56 71 PHE A N 1
ATOM 554 C CA . PHE A 1 71 ? 11.604 6.759 -8.619 1.00 77.56 71 PHE A CA 1
ATOM 555 C C . PHE A 1 71 ? 10.702 6.621 -9.838 1.00 77.56 71 PHE A C 1
ATOM 557 O O . PHE A 1 71 ? 11.194 6.573 -10.967 1.00 77.56 71 PHE A O 1
ATOM 564 N N . HIS A 1 72 ? 9.401 6.523 -9.614 1.00 80.81 72 HIS A N 1
ATOM 565 C CA . HIS A 1 72 ? 8.436 6.180 -10.643 1.00 80.81 72 HIS A CA 1
ATOM 566 C C . HIS A 1 72 ? 7.260 7.152 -10.611 1.00 80.81 72 HIS A C 1
ATOM 568 O O . HIS A 1 72 ? 6.546 7.221 -9.615 1.00 80.81 72 HIS A O 1
ATOM 574 N N . VAL A 1 73 ? 7.027 7.848 -11.721 1.00 74.19 73 VAL A N 1
ATOM 575 C CA . VAL A 1 73 ? 5.855 8.718 -11.876 1.00 74.19 73 VAL A CA 1
ATOM 576 C C . VAL A 1 73 ? 4.644 7.860 -12.232 1.00 74.19 73 VAL A C 1
ATOM 578 O O . VAL A 1 73 ? 3.771 7.671 -11.399 1.00 74.19 73 VAL A O 1
ATOM 581 N N . GLN A 1 74 ? 4.625 7.226 -13.407 1.00 76.38 74 GLN A N 1
ATOM 582 C CA . GLN A 1 74 ? 3.575 6.291 -13.812 1.00 76.38 74 GLN A CA 1
ATOM 583 C C . GLN A 1 74 ? 4.164 4.916 -14.135 1.00 76.38 74 GLN A C 1
ATOM 585 O O . GLN A 1 74 ? 4.952 4.758 -15.072 1.00 76.38 74 GLN A O 1
ATOM 590 N N . SER A 1 75 ? 3.808 3.880 -13.373 1.00 77.44 75 SER A N 1
ATOM 591 C CA . SER A 1 75 ? 4.479 2.589 -13.564 1.00 77.44 75 SER A CA 1
ATOM 592 C C . SER A 1 75 ? 3.682 1.336 -13.225 1.00 77.44 75 SER A C 1
ATOM 594 O O . SER A 1 75 ? 2.800 1.329 -12.369 1.00 77.44 75 SER A O 1
ATOM 596 N N . VAL A 1 76 ? 4.045 0.241 -13.897 1.00 80.62 76 VAL A N 1
ATOM 597 C CA . VAL A 1 76 ? 3.640 -1.121 -13.534 1.00 80.62 76 VAL A CA 1
ATOM 598 C C . VAL A 1 76 ? 4.891 -1.937 -13.233 1.00 80.62 76 VAL A C 1
ATOM 600 O O . VAL A 1 76 ? 5.748 -2.100 -14.104 1.00 80.62 76 VAL A O 1
ATOM 603 N N . LEU A 1 77 ? 5.011 -2.439 -12.003 1.00 84.19 77 LEU A N 1
ATOM 604 C CA . LEU A 1 77 ? 6.167 -3.218 -11.559 1.00 84.19 77 LEU A CA 1
ATOM 605 C C . LEU A 1 77 ? 5.764 -4.586 -11.030 1.00 84.19 77 LEU A C 1
ATOM 607 O O . LEU A 1 77 ? 4.847 -4.722 -10.222 1.00 84.19 77 LEU A O 1
ATOM 611 N N . TYR A 1 78 ? 6.525 -5.608 -11.408 1.00 77.25 78 TYR A N 1
ATOM 612 C CA . TYR A 1 78 ? 6.390 -6.924 -10.782 1.00 77.25 78 TYR A CA 1
ATOM 613 C C . TYR A 1 78 ? 7.098 -6.998 -9.430 1.00 77.25 78 TYR A C 1
ATOM 615 O O . TYR A 1 78 ? 6.565 -7.571 -8.483 1.00 77.25 78 TYR A O 1
ATOM 623 N N . SER A 1 79 ? 8.287 -6.412 -9.319 1.00 82.88 79 SER A N 1
ATOM 624 C CA . SER A 1 79 ? 9.029 -6.403 -8.062 1.00 82.88 79 SER A CA 1
ATOM 625 C C . SER A 1 79 ? 9.842 -5.130 -7.895 1.00 82.88 79 SER A C 1
ATOM 627 O O . SER A 1 79 ? 10.485 -4.654 -8.832 1.00 82.88 79 SER A O 1
ATOM 629 N N . ALA A 1 80 ? 9.839 -4.592 -6.684 1.00 87.31 80 ALA A N 1
ATOM 630 C CA . ALA A 1 80 ? 10.743 -3.532 -6.293 1.00 87.31 80 ALA A CA 1
ATOM 631 C C . ALA A 1 80 ? 11.290 -3.769 -4.892 1.00 87.31 80 ALA A C 1
ATOM 633 O O . ALA A 1 80 ? 10.561 -4.217 -4.009 1.00 87.31 80 ALA A O 1
ATOM 634 N N . TRP A 1 81 ? 12.569 -3.470 -4.675 1.00 88.44 81 TRP A N 1
ATOM 635 C CA . TRP A 1 81 ? 13.126 -3.525 -3.326 1.00 88.44 81 TRP A CA 1
ATOM 636 C C . TRP A 1 81 ? 12.893 -2.225 -2.560 1.00 88.44 81 TRP A C 1
ATOM 638 O O . TRP A 1 81 ? 12.259 -2.270 -1.517 1.00 88.44 81 TRP A O 1
ATOM 648 N N . LEU A 1 82 ? 13.370 -1.089 -3.063 1.00 87.88 82 LEU A N 1
ATOM 649 C CA . LEU A 1 82 ? 13.123 0.242 -2.514 1.00 87.88 82 LEU A CA 1
ATOM 650 C C . LEU A 1 82 ? 12.535 1.130 -3.615 1.00 87.88 82 LEU A C 1
ATOM 652 O O . LEU A 1 82 ? 13.072 1.156 -4.720 1.00 87.88 82 LEU A O 1
ATOM 656 N N . GLY A 1 83 ? 11.478 1.891 -3.353 1.00 88.75 83 GLY A N 1
ATOM 657 C CA . GLY A 1 83 ? 11.009 2.819 -4.377 1.00 88.75 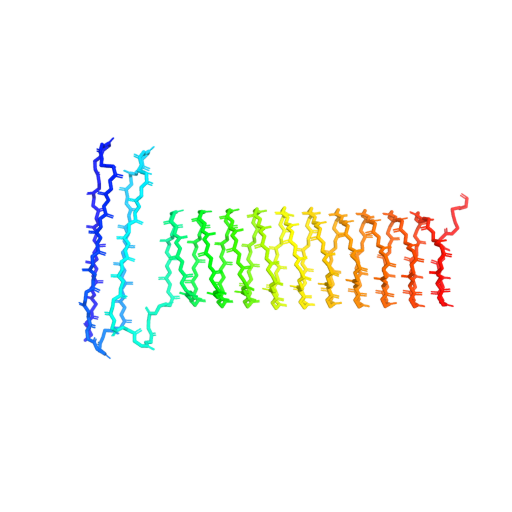83 GLY A CA 1
ATOM 658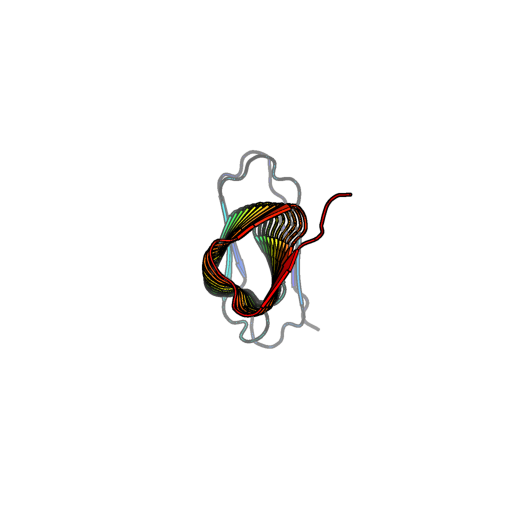 C C . GLY A 1 83 ? 10.039 3.892 -3.928 1.00 88.75 83 GLY A C 1
ATOM 659 O O . GLY A 1 83 ? 9.441 3.813 -2.857 1.00 88.75 83 GLY A O 1
ATOM 660 N N . PHE A 1 84 ? 9.915 4.892 -4.792 1.00 89.12 84 PHE A N 1
ATOM 661 C CA . PHE A 1 84 ? 9.024 6.036 -4.658 1.00 89.12 84 PHE A CA 1
ATOM 662 C C . PHE A 1 84 ? 8.099 6.057 -5.868 1.00 89.12 84 PHE A C 1
ATOM 664 O O . PHE A 1 84 ? 8.580 5.963 -7.001 1.00 89.12 84 PHE A O 1
ATOM 671 N N . TYR A 1 85 ? 6.795 6.141 -5.630 1.00 92.50 85 TYR A N 1
ATOM 672 C CA . TYR A 1 85 ? 5.778 5.925 -6.647 1.00 92.50 85 TYR A CA 1
ATOM 673 C C . TYR A 1 85 ? 4.681 6.981 -6.564 1.00 92.50 85 TYR A C 1
ATOM 675 O O . TYR A 1 85 ? 3.952 7.018 -5.576 1.00 92.50 85 TYR A O 1
ATOM 683 N N . GLU A 1 86 ? 4.505 7.772 -7.619 1.00 86.38 86 GLU A N 1
ATOM 684 C CA . GLU A 1 86 ? 3.385 8.718 -7.694 1.00 86.38 86 GLU A CA 1
ATOM 685 C C . GLU A 1 86 ? 2.095 8.001 -8.108 1.00 86.38 86 GLU A C 1
ATOM 687 O O . GLU A 1 86 ? 1.136 7.962 -7.353 1.00 86.38 86 GLU A O 1
ATOM 692 N N . GLN A 1 87 ? 2.077 7.344 -9.267 1.00 91.50 87 GLN A N 1
ATOM 693 C CA . GLN A 1 87 ? 0.960 6.534 -9.746 1.00 91.50 87 GLN A CA 1
ATOM 694 C C . GLN A 1 87 ? 1.449 5.149 -10.169 1.00 91.50 87 GLN A C 1
ATOM 696 O O . GLN A 1 87 ? 2.188 4.989 -11.145 1.00 91.50 87 GLN A O 1
ATOM 701 N N . SER A 1 88 ? 1.042 4.101 -9.452 1.00 92.31 88 SER A N 1
ATOM 702 C CA . SER A 1 88 ? 1.638 2.784 -9.689 1.00 92.31 88 SER A CA 1
ATOM 703 C C . SER A 1 88 ? 0.738 1.580 -9.451 1.00 92.31 88 SER A C 1
ATOM 705 O O . SER A 1 88 ? -0.183 1.591 -8.637 1.00 92.31 88 SER A O 1
ATOM 707 N N . VAL A 1 89 ? 1.063 0.498 -10.155 1.00 95.50 89 VAL A N 1
ATOM 708 C CA . VAL A 1 89 ? 0.589 -0.851 -9.845 1.00 95.50 89 VAL A CA 1
ATOM 709 C C . VAL A 1 89 ? 1.803 -1.723 -9.558 1.00 95.50 89 VAL A C 1
ATOM 711 O O . VAL A 1 89 ? 2.644 -1.909 -10.439 1.00 95.50 89 VAL A O 1
ATOM 714 N N . LEU A 1 90 ? 1.900 -2.269 -8.344 1.00 94.62 90 LEU A N 1
ATOM 715 C CA . LEU A 1 90 ? 2.994 -3.160 -7.964 1.00 94.62 90 LEU A CA 1
ATOM 716 C C . LEU A 1 90 ? 2.491 -4.518 -7.500 1.00 94.62 90 LEU A C 1
ATOM 718 O O . LEU A 1 90 ? 1.576 -4.627 -6.686 1.00 94.62 90 LEU A O 1
ATOM 722 N N . TYR A 1 91 ? 3.165 -5.570 -7.950 1.00 93.31 91 TYR A N 1
ATOM 723 C CA . TYR A 1 91 ? 2.916 -6.907 -7.422 1.00 93.31 91 TYR A CA 1
ATOM 724 C C . TYR A 1 91 ? 3.669 -7.175 -6.117 1.00 93.31 91 TYR A C 1
ATOM 726 O O . TYR A 1 91 ? 3.142 -7.864 -5.251 1.00 93.31 91 TYR A O 1
ATOM 734 N N . SER A 1 92 ? 4.874 -6.626 -5.956 1.00 95.25 92 SER A N 1
ATOM 735 C CA . SER A 1 92 ? 5.664 -6.792 -4.737 1.00 95.25 92 SER A CA 1
ATOM 736 C C . SER A 1 92 ? 6.581 -5.597 -4.505 1.00 95.25 92 SER A C 1
ATOM 738 O O . SER A 1 92 ? 7.340 -5.217 -5.397 1.00 95.25 92 SER A O 1
ATOM 740 N N . ALA A 1 93 ? 6.562 -5.070 -3.284 1.00 94.62 93 ALA A N 1
ATOM 741 C CA . ALA A 1 93 ? 7.498 -4.062 -2.801 1.00 94.62 93 ALA A CA 1
ATOM 742 C C . ALA A 1 93 ? 8.187 -4.526 -1.507 1.00 94.62 93 ALA A C 1
ATOM 744 O O . ALA A 1 93 ? 7.554 -5.103 -0.622 1.00 94.62 93 ALA A O 1
ATOM 745 N N . GLY A 1 94 ? 9.489 -4.269 -1.385 1.00 96.69 94 GLY A N 1
ATOM 746 C CA . GLY A 1 94 ? 10.202 -4.358 -0.114 1.00 96.69 94 GLY A CA 1
ATOM 747 C C . GLY A 1 94 ? 9.827 -3.173 0.774 1.00 96.69 94 GLY A C 1
ATOM 748 O O . GLY A 1 94 ? 8.952 -3.291 1.623 1.00 96.69 94 GLY A O 1
ATOM 749 N N . LEU A 1 95 ? 10.478 -2.035 0.549 1.00 95.62 95 LEU A N 1
ATOM 750 C CA . LEU A 1 95 ? 10.178 -0.734 1.134 1.00 95.62 95 LEU A CA 1
ATOM 751 C C . LEU A 1 95 ? 9.632 0.195 0.044 1.00 95.62 95 LEU A C 1
ATOM 753 O O . LEU A 1 95 ? 10.292 0.396 -0.975 1.00 95.62 95 LEU A O 1
ATOM 757 N N . GLY A 1 96 ? 8.463 0.791 0.250 1.00 94.75 96 GLY A N 1
ATOM 758 C CA . GLY A 1 96 ? 7.860 1.677 -0.746 1.00 94.75 96 GLY A CA 1
ATOM 759 C C . GLY A 1 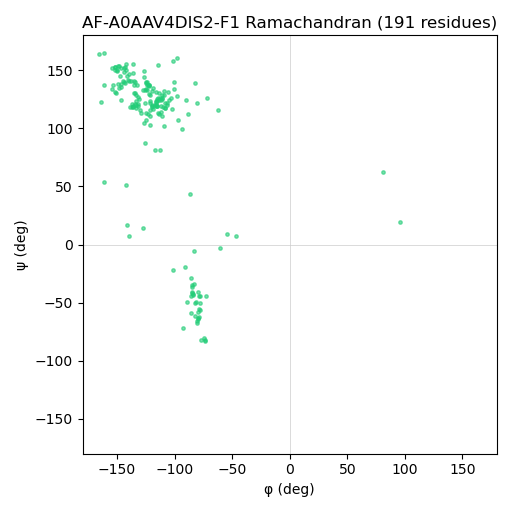96 ? 7.207 2.921 -0.160 1.00 94.75 96 GLY A C 1
ATOM 760 O O . GLY A 1 96 ? 6.647 2.877 0.933 1.00 94.75 96 GLY A O 1
ATOM 761 N N . PHE A 1 97 ? 7.274 4.019 -0.910 1.00 96.12 97 PHE A N 1
ATOM 762 C CA . PHE A 1 97 ? 6.506 5.243 -0.684 1.00 96.12 97 PHE A CA 1
ATOM 763 C C . PHE A 1 97 ? 5.561 5.434 -1.862 1.00 96.12 97 PHE A C 1
ATOM 765 O O . PHE A 1 97 ? 6.015 5.449 -3.008 1.00 96.12 97 PHE A O 1
ATOM 772 N N . HIS A 1 98 ? 4.266 5.531 -1.593 1.00 96.31 98 HIS A N 1
ATOM 773 C CA . HIS A 1 98 ? 3.234 5.471 -2.613 1.00 96.31 98 HIS A CA 1
ATOM 774 C C . HIS A 1 98 ? 2.199 6.579 -2.430 1.00 96.31 98 HIS A C 1
ATOM 776 O O . HIS A 1 98 ? 1.457 6.561 -1.453 1.00 96.31 98 HIS A O 1
ATOM 782 N N . GLU A 1 99 ? 2.088 7.469 -3.411 1.00 94.50 99 GLU A N 1
ATOM 783 C CA . GLU A 1 99 ? 1.055 8.511 -3.424 1.00 94.50 99 GLU A CA 1
ATOM 784 C C . GLU A 1 99 ? -0.286 7.910 -3.869 1.00 94.50 99 GLU A C 1
ATOM 786 O O . GLU A 1 99 ? -1.229 7.818 -3.096 1.00 94.50 99 GLU A O 1
ATOM 791 N N . GLN A 1 100 ? -0.364 7.393 -5.100 1.00 96.50 100 GLN A N 1
ATOM 792 C CA . GLN A 1 100 ? -1.538 6.717 -5.653 1.00 96.50 100 GLN A CA 1
ATOM 793 C C . GLN A 1 100 ? -1.170 5.329 -6.157 1.00 96.50 100 GLN A C 1
ATOM 795 O O . GLN A 1 100 ? -0.425 5.165 -7.129 1.00 96.50 100 GLN A O 1
ATOM 800 N N . SER A 1 101 ? -1.680 4.282 -5.508 1.00 95.62 101 SER A N 1
ATOM 801 C CA . SER A 1 101 ? -1.186 2.942 -5.827 1.00 95.62 101 SER A CA 1
ATOM 802 C C . SER A 1 101 ? -2.152 1.786 -5.620 1.00 95.62 101 SER A C 1
ATOM 804 O O . SER A 1 101 ? -3.034 1.802 -4.762 1.00 95.62 101 SER A O 1
ATOM 806 N N . VAL A 1 102 ? -1.931 0.736 -6.410 1.00 97.94 102 VAL A N 1
ATOM 807 C CA . VAL A 1 102 ? -2.486 -0.598 -6.174 1.00 97.94 102 VAL A CA 1
ATOM 808 C C . VAL A 1 102 ? -1.331 -1.556 -5.920 1.00 97.94 102 VAL A C 1
ATOM 810 O O . VAL A 1 102 ? -0.485 -1.747 -6.796 1.00 97.94 102 VAL A O 1
ATOM 813 N N . LEU A 1 103 ? -1.296 -2.170 -4.738 1.00 96.56 103 LEU A N 1
ATOM 814 C CA . LEU A 1 103 ? -0.253 -3.117 -4.355 1.00 96.56 103 LEU A CA 1
ATOM 815 C C . LEU A 1 103 ? -0.814 -4.477 -3.974 1.00 96.56 103 LEU A C 1
ATOM 817 O O . LEU A 1 103 ? -1.770 -4.596 -3.210 1.00 96.56 103 LEU A O 1
ATOM 821 N N . TYR A 1 104 ? -0.156 -5.531 -4.442 1.00 97.31 104 TYR A N 1
ATOM 822 C CA . TYR A 1 104 ? -0.479 -6.886 -4.000 1.00 97.31 104 TYR A CA 1
ATOM 823 C C . TYR A 1 104 ? 0.253 -7.266 -2.712 1.00 97.31 104 TYR A C 1
ATOM 825 O O . TYR A 1 104 ? -0.363 -7.820 -1.798 1.00 97.31 104 TYR A O 1
ATOM 833 N N . SER A 1 105 ? 1.543 -6.950 -2.609 1.00 97.12 105 SER A N 1
ATOM 834 C CA . SER A 1 105 ? 2.304 -7.162 -1.381 1.00 97.12 105 SER A CA 1
ATOM 835 C C . SER A 1 105 ? 3.328 -6.061 -1.122 1.00 97.12 105 SER A C 1
ATOM 837 O O . SER A 1 105 ? 4.021 -5.600 -2.032 1.00 97.12 105 SER A O 1
ATOM 839 N N . ALA A 1 106 ? 3.440 -5.669 0.144 1.00 96.81 106 ALA A N 1
ATOM 840 C CA . ALA A 1 106 ? 4.492 -4.796 0.644 1.00 96.81 106 ALA A CA 1
ATOM 841 C C . ALA A 1 106 ? 5.067 -5.354 1.952 1.00 96.81 106 ALA A C 1
ATOM 843 O O . ALA A 1 106 ? 4.329 -5.851 2.806 1.00 96.81 106 ALA A O 1
ATOM 844 N N . TRP A 1 107 ? 6.384 -5.279 2.137 1.00 98.00 107 TRP A N 1
ATOM 845 C CA . TRP A 1 107 ? 6.970 -5.583 3.443 1.00 98.00 107 TRP A CA 1
ATOM 846 C C . TRP A 1 107 ? 6.890 -4.369 4.379 1.00 98.00 107 TRP A C 1
ATOM 848 O O . TRP A 1 107 ? 6.386 -4.487 5.493 1.00 98.00 107 TRP A O 1
ATOM 858 N N . LEU A 1 108 ? 7.323 -3.202 3.908 1.00 97.50 108 LEU A N 1
ATOM 859 C CA . LEU A 1 108 ? 7.165 -1.910 4.564 1.00 97.50 108 LEU A CA 1
ATOM 860 C C . LEU A 1 108 ? 6.643 -0.894 3.550 1.00 97.50 108 LEU A C 1
ATOM 862 O O . LEU A 1 108 ? 7.251 -0.712 2.497 1.00 97.50 108 LEU A O 1
ATOM 866 N N . GLY A 1 109 ? 5.550 -0.215 3.869 1.00 96.38 109 GLY A N 1
ATOM 867 C CA . GLY A 1 109 ? 4.947 0.748 2.957 1.00 96.38 109 GLY A CA 1
ATOM 868 C C . GLY A 1 109 ? 4.449 2.013 3.640 1.00 96.38 109 GLY A C 1
ATOM 869 O O . GLY A 1 109 ? 3.884 1.961 4.730 1.00 96.38 109 GLY A O 1
ATOM 870 N N . PHE A 1 110 ? 4.653 3.144 2.978 1.00 97.56 110 PHE A N 1
ATOM 871 C CA . PHE A 1 110 ? 4.007 4.416 3.280 1.00 97.56 110 PHE A CA 1
ATOM 872 C C . PHE A 1 110 ? 3.065 4.722 2.131 1.00 97.56 110 PHE A C 1
ATOM 874 O O . PHE A 1 110 ? 3.488 4.713 0.973 1.00 97.56 110 PHE A O 1
ATOM 881 N N . HIS A 1 111 ? 1.798 4.932 2.446 1.00 96.69 111 HIS A N 1
ATOM 882 C CA . HIS A 1 111 ? 0.752 5.047 1.453 1.00 96.69 111 HIS A CA 1
ATOM 883 C C . HIS A 1 111 ? -0.143 6.235 1.770 1.00 96.69 111 HIS A C 1
ATOM 885 O O . HIS A 1 111 ? -0.776 6.249 2.822 1.00 96.69 111 HIS A O 1
ATOM 891 N N . ASP A 1 112 ? -0.242 7.177 0.841 1.00 95.81 112 ASP A N 1
ATOM 892 C CA . ASP A 1 112 ? -1.281 8.200 0.896 1.00 95.81 112 ASP A CA 1
ATOM 893 C C . ASP A 1 112 ? -2.602 7.557 0.440 1.00 95.81 112 ASP A C 1
ATOM 895 O O . ASP A 1 112 ? -3.347 7.013 1.251 1.00 95.81 112 ASP A O 1
ATOM 899 N N . SER A 1 113 ? -2.834 7.454 -0.868 1.00 96.44 113 SER A N 1
ATOM 900 C CA . SER A 1 113 ? -4.074 6.954 -1.464 1.00 96.44 113 SER A CA 1
ATOM 901 C C . SER A 1 113 ? -3.884 5.583 -2.119 1.00 96.44 113 SER A C 1
ATOM 903 O O . SER A 1 113 ? -3.363 5.453 -3.231 1.00 96.44 113 SER A O 1
ATOM 905 N N . SER A 1 114 ? -4.311 4.506 -1.453 1.00 95.12 114 SER A N 1
ATOM 906 C CA . SER A 1 114 ? -3.914 3.154 -1.877 1.00 95.12 114 SER A CA 1
ATOM 907 C C . SER A 1 114 ? -4.952 2.043 -1.721 1.00 95.12 114 SER A C 1
ATOM 909 O O . SER A 1 114 ? -5.806 2.041 -0.835 1.00 95.12 114 SER A O 1
ATOM 911 N N . VAL A 1 115 ? -4.830 1.033 -2.585 1.00 97.62 115 VAL A N 1
ATOM 912 C CA . VAL A 1 115 ? -5.490 -0.268 -2.425 1.00 97.62 115 VAL A CA 1
ATOM 913 C C . VAL A 1 115 ? -4.421 -1.338 -2.257 1.00 97.62 115 VAL A C 1
ATOM 915 O O . VAL A 1 115 ? -3.603 -1.541 -3.155 1.00 97.62 115 VAL A O 1
ATOM 918 N N . LEU A 1 116 ? -4.445 -2.051 -1.132 1.00 96.69 116 LEU A N 1
ATOM 919 C CA . LEU A 1 116 ? -3.484 -3.106 -0.830 1.00 96.69 116 LEU A CA 1
ATOM 920 C C . LEU A 1 116 ? -4.148 -4.445 -0.553 1.00 96.69 116 LEU A C 1
ATOM 922 O O . LEU A 1 116 ? -5.101 -4.549 0.217 1.00 96.69 116 LEU A O 1
ATOM 926 N N . TYR A 1 117 ? -3.573 -5.510 -1.101 1.00 97.25 117 TYR A N 1
ATOM 927 C CA . TYR A 1 117 ? -3.976 -6.864 -0.726 1.00 97.25 117 TYR A CA 1
ATOM 928 C C . TYR A 1 117 ? -3.271 -7.349 0.536 1.00 97.25 117 TYR A C 1
ATOM 930 O O . TYR A 1 117 ? -3.900 -7.953 1.403 1.00 97.25 117 TYR A O 1
ATOM 938 N N . SER A 1 118 ? -1.972 -7.089 0.656 1.00 96.81 118 SER A N 1
ATOM 939 C CA . SER A 1 118 ? -1.214 -7.482 1.835 1.00 96.81 118 SER A CA 1
ATOM 940 C C . SER A 1 118 ? -0.081 -6.515 2.129 1.00 96.81 118 SER A C 1
ATOM 942 O O . SER A 1 118 ? 0.642 -6.089 1.229 1.00 96.81 118 SER A O 1
ATOM 944 N N . ALA A 1 119 ? 0.099 -6.204 3.403 1.00 96.94 119 ALA A N 1
ATOM 945 C CA . ALA A 1 119 ? 1.273 -5.500 3.878 1.00 96.94 119 ALA A CA 1
ATOM 946 C C . ALA A 1 119 ? 1.697 -6.030 5.242 1.00 96.94 119 ALA A C 1
ATOM 948 O O . ALA A 1 119 ? 0.856 -6.307 6.098 1.00 96.94 119 ALA A O 1
ATOM 949 N N . TRP A 1 120 ? 3.002 -6.185 5.456 1.00 98.00 120 TRP A N 1
ATOM 950 C CA . TRP A 1 120 ? 3.492 -6.589 6.770 1.00 98.00 120 TRP A CA 1
ATOM 951 C C . TRP A 1 120 ? 3.514 -5.414 7.744 1.00 98.00 120 TRP A C 1
ATOM 953 O O . TRP A 1 120 ? 2.886 -5.502 8.792 1.00 98.00 120 TRP A O 1
ATOM 963 N N . LEU A 1 121 ? 4.198 -4.325 7.399 1.00 98.00 121 LEU A N 1
ATOM 964 C CA . LEU A 1 121 ? 4.206 -3.072 8.148 1.00 98.00 121 LEU A CA 1
ATOM 965 C C . LEU A 1 121 ? 3.776 -1.936 7.218 1.00 98.00 121 LEU A C 1
ATOM 967 O O . LEU A 1 121 ? 4.310 -1.823 6.116 1.00 98.00 121 LEU A O 1
ATOM 971 N N . GLY A 1 122 ? 2.860 -1.069 7.643 1.00 97.25 122 GLY A N 1
ATOM 972 C CA . GLY A 1 122 ? 2.597 0.127 6.851 1.00 97.25 122 GLY A CA 1
ATOM 973 C C . GLY A 1 122 ? 1.891 1.273 7.551 1.00 97.25 122 GLY A C 1
ATOM 974 O O . GLY A 1 122 ? 1.327 1.121 8.634 1.00 97.25 122 GLY A O 1
ATOM 975 N N . PHE A 1 123 ? 1.964 2.416 6.884 1.00 98.12 123 PHE A N 1
ATOM 976 C CA . PHE A 1 123 ? 1.372 3.689 7.268 1.00 98.12 123 PHE A CA 1
ATOM 977 C C . PHE A 1 123 ? 0.447 4.124 6.141 1.00 98.12 123 PHE A C 1
ATOM 979 O O . PHE A 1 123 ? 0.858 4.086 4.979 1.00 98.12 123 PHE A O 1
ATOM 986 N N . TYR A 1 124 ? -0.786 4.478 6.481 1.00 97.44 124 TYR A N 1
ATOM 987 C CA . TYR A 1 124 ? -1.842 4.685 5.505 1.00 97.44 124 TYR A CA 1
ATOM 988 C C . TYR A 1 124 ? -2.664 5.927 5.834 1.00 97.44 124 TYR A C 1
ATOM 990 O O . TYR A 1 124 ? -3.337 5.941 6.866 1.00 97.44 124 TYR A O 1
ATOM 998 N N . GLU A 1 125 ? -2.672 6.909 4.937 1.00 97.00 125 GLU A N 1
ATOM 999 C CA . GLU A 1 125 ? -3.542 8.084 5.063 1.00 97.00 125 GLU A CA 1
ATOM 1000 C C . GLU A 1 125 ? -4.957 7.733 4.591 1.00 97.00 125 GLU A C 1
ATOM 1002 O O . GLU A 1 125 ? -5.868 7.643 5.403 1.00 97.00 125 GLU A O 1
ATOM 1007 N N . GLN A 1 126 ? -5.144 7.392 3.312 1.00 97.44 126 GLN A N 1
ATOM 1008 C CA . GLN A 1 126 ? -6.419 6.954 2.742 1.00 97.44 126 GLN A CA 1
ATOM 1009 C C . GLN A 1 126 ? -6.296 5.593 2.042 1.00 97.44 126 GLN A C 1
ATOM 1011 O O . GLN A 1 126 ? -5.780 5.461 0.930 1.00 97.44 126 GLN A O 1
ATOM 1016 N N . SER A 1 127 ? -6.834 4.534 2.652 1.00 95.94 127 SER A N 1
ATOM 1017 C CA . SER A 1 127 ? -6.558 3.178 2.159 1.00 95.94 127 SER A CA 1
ATOM 1018 C C . SER A 1 127 ? -7.702 2.172 2.230 1.00 95.94 127 SER A C 1
ATOM 1020 O O . SER A 1 127 ? -8.572 2.204 3.101 1.00 95.94 127 SER A O 1
ATOM 1022 N N . VAL A 1 128 ? -7.654 1.205 1.313 1.00 97.81 128 VAL A N 1
ATOM 1023 C CA . VAL A 1 128 ? -8.411 -0.047 1.403 1.00 97.81 128 VAL A CA 1
ATOM 1024 C C . VAL A 1 128 ? -7.425 -1.203 1.486 1.00 97.81 128 VAL A C 1
ATOM 1026 O O . VAL A 1 128 ? -6.643 -1.411 0.559 1.00 97.81 128 VAL A O 1
ATOM 1029 N N . LEU A 1 129 ? -7.479 -1.978 2.569 1.00 96.56 129 LEU A N 1
ATOM 1030 C CA . LEU A 1 129 ? -6.587 -3.113 2.790 1.00 96.56 129 LEU A CA 1
ATOM 1031 C C . LEU A 1 129 ? -7.333 -4.421 2.994 1.00 96.56 129 LEU A C 1
ATOM 1033 O O . LEU A 1 129 ? -8.271 -4.514 3.783 1.00 96.56 129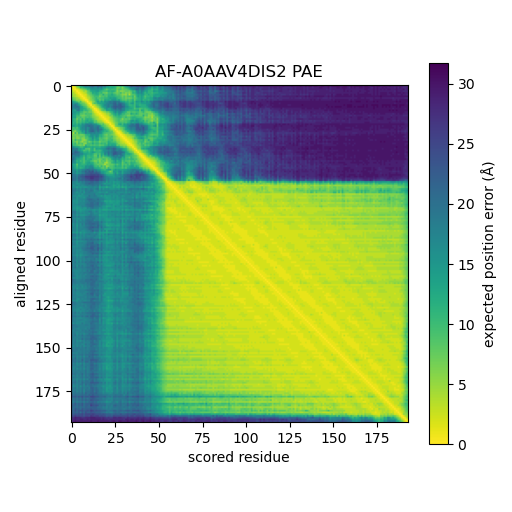 LEU A O 1
ATOM 1037 N N . TYR A 1 130 ? -6.845 -5.484 2.365 1.00 97.31 130 TYR A N 1
ATOM 1038 C CA . TYR A 1 130 ? -7.334 -6.828 2.661 1.00 97.31 130 TYR A CA 1
ATOM 1039 C C . TYR A 1 130 ? -6.633 -7.460 3.862 1.00 97.31 130 TYR A C 1
ATOM 1041 O O . TYR A 1 130 ? -7.283 -8.157 4.638 1.00 97.31 130 TYR A O 1
ATOM 1049 N N . SER A 1 131 ? -5.335 -7.216 4.037 1.00 97.12 131 SER A N 1
ATOM 1050 C CA . SER A 1 131 ? -4.571 -7.770 5.151 1.00 97.12 131 SER A CA 1
ATOM 1051 C C . SER A 1 131 ? -3.411 -6.862 5.541 1.00 97.12 131 SER A C 1
ATOM 1053 O O . SER A 1 131 ? -2.581 -6.515 4.703 1.00 97.12 131 SER A O 1
ATOM 1055 N N . ALA A 1 132 ? -3.301 -6.566 6.832 1.00 96.88 132 ALA A N 1
ATOM 1056 C CA . ALA A 1 132 ? -2.153 -5.894 7.429 1.00 96.88 132 ALA A CA 1
ATOM 1057 C C . ALA A 1 132 ? -1.576 -6.720 8.591 1.00 96.88 132 ALA A C 1
ATOM 1059 O O . ALA A 1 132 ? -2.314 -7.302 9.386 1.00 96.88 132 ALA A O 1
ATOM 1060 N N . GLY A 1 133 ? -0.251 -6.780 8.704 1.00 97.69 133 GLY A N 1
ATOM 1061 C CA . GLY A 1 133 ? 0.414 -7.269 9.911 1.00 97.69 133 GLY A CA 1
ATOM 1062 C C . GLY A 1 133 ? 0.318 -6.219 11.016 1.00 97.69 133 GLY A C 1
ATOM 1063 O O . GLY A 1 133 ? -0.546 -6.302 11.883 1.00 97.69 133 GLY A O 1
ATOM 1064 N N . LEU A 1 134 ? 1.197 -5.223 10.952 1.00 97.88 134 LEU A N 1
ATOM 1065 C CA . LEU A 1 134 ? 1.188 -4.013 11.763 1.00 97.88 134 LEU A CA 1
ATOM 1066 C C . LEU A 1 134 ? 0.807 -2.821 10.879 1.00 97.88 134 LEU A C 1
ATOM 1068 O O . LEU A 1 134 ? 1.433 -2.605 9.841 1.00 97.88 134 LEU A O 1
ATOM 1072 N N . GLY A 1 135 ? -0.180 -2.030 11.290 1.00 97.06 135 GLY A N 1
ATOM 1073 C CA . GLY A 1 135 ? -0.619 -0.875 10.510 1.00 97.06 135 GLY A CA 1
ATOM 1074 C C . GLY A 1 135 ? -0.977 0.354 11.339 1.00 97.06 135 GLY A C 1
ATOM 1075 O O . GLY A 1 135 ? -1.516 0.236 12.440 1.00 97.06 135 GLY A O 1
ATOM 1076 N N . PHE A 1 136 ? -0.688 1.529 10.785 1.00 97.81 136 PHE A N 1
ATOM 1077 C CA . PHE A 1 136 ? -1.154 2.830 11.267 1.00 97.81 136 PHE A CA 1
ATOM 1078 C C . PHE A 1 136 ? -2.045 3.444 10.199 1.00 97.81 136 PHE A C 1
ATOM 1080 O O . PHE A 1 136 ? -1.612 3.574 9.055 1.00 97.81 136 PHE A O 1
ATOM 1087 N N . HIS A 1 137 ? -3.280 3.772 10.552 1.00 97.12 137 HIS A N 1
ATOM 1088 C CA . HIS A 1 137 ? -4.303 4.136 9.589 1.00 97.12 137 HIS A CA 1
ATOM 1089 C C . HIS A 1 137 ? -5.045 5.398 10.016 1.00 97.12 137 HIS A C 1
ATOM 1091 O O . HIS A 1 137 ? -5.729 5.381 11.040 1.00 97.12 137 HIS A O 1
ATOM 1097 N N . GLU A 1 138 ? -4.986 6.441 9.194 1.00 96.56 138 GLU A N 1
ATOM 1098 C CA . GLU A 1 138 ? -5.785 7.650 9.402 1.00 96.56 138 GLU A CA 1
ATOM 1099 C C . GLU A 1 138 ? -7.218 7.410 8.914 1.00 96.56 138 GLU A C 1
ATOM 1101 O O . GLU A 1 138 ? -8.139 7.318 9.716 1.00 96.56 138 GLU A O 1
ATOM 1106 N N . GLN A 1 139 ? -7.416 7.172 7.616 1.00 97.12 139 GLN A N 1
ATOM 1107 C CA . GLN A 1 139 ? -8.705 6.853 7.001 1.00 97.12 139 GLN A CA 1
ATOM 1108 C C . GLN A 1 139 ? -8.641 5.527 6.248 1.00 97.12 139 GLN A C 1
ATOM 1110 O O . GLN A 1 139 ? -7.966 5.381 5.226 1.00 97.12 139 GLN A O 1
ATOM 1115 N N . SER A 1 140 ? -9.354 4.512 6.738 1.00 95.94 140 SER A N 1
ATOM 1116 C CA . SER A 1 140 ? -9.176 3.169 6.181 1.00 95.94 140 SER A CA 1
ATOM 1117 C C . SER A 1 140 ? -10.389 2.251 6.220 1.00 95.94 140 SER A C 1
ATOM 1119 O O . SER A 1 140 ? -11.220 2.279 7.127 1.00 95.94 140 SER A O 1
ATOM 1121 N N . VAL A 1 141 ? -10.442 1.357 5.234 1.00 97.56 141 VAL A N 1
ATOM 1122 C CA . VAL A 1 141 ? -11.278 0.155 5.268 1.00 97.56 141 VAL A CA 1
ATOM 1123 C C . VAL A 1 141 ? -10.359 -1.056 5.272 1.00 97.56 141 VAL A C 1
ATOM 1125 O O . VAL A 1 141 ? -9.609 -1.252 4.316 1.00 97.56 141 VAL A O 1
ATOM 1128 N N . LEU A 1 142 ? -10.423 -1.886 6.316 1.00 96.00 142 LEU A N 1
ATOM 1129 C CA . LEU A 1 142 ? -9.623 -3.104 6.399 1.00 96.00 142 LEU A CA 1
ATOM 1130 C C . LEU A 1 142 ? -10.459 -4.358 6.602 1.00 96.00 142 LEU A C 1
ATOM 1132 O O . LEU A 1 142 ? -11.368 -4.411 7.431 1.00 96.00 142 LEU A O 1
ATOM 1136 N N . TYR A 1 143 ? -10.067 -5.426 5.917 1.00 97.06 143 TYR A N 1
ATOM 1137 C CA . TYR A 1 143 ? -10.634 -6.749 6.161 1.00 97.06 143 TYR A CA 1
ATOM 1138 C C . TYR A 1 143 ? -9.958 -7.466 7.328 1.00 97.06 143 TYR A C 1
ATOM 1140 O O . TYR A 1 143 ? -10.651 -8.037 8.170 1.00 97.06 143 TYR A O 1
ATOM 1148 N N . SER A 1 144 ? -8.628 -7.421 7.412 1.00 96.19 144 SER A N 1
ATOM 1149 C CA . SER A 1 144 ? -7.903 -7.978 8.550 1.00 96.19 144 SER A CA 1
ATOM 1150 C C . SER A 1 144 ? -6.661 -7.170 8.919 1.00 96.19 144 SER A C 1
ATOM 1152 O O . SER A 1 144 ? -5.910 -6.714 8.056 1.00 96.19 144 SER A O 1
ATOM 1154 N N . ALA A 1 145 ? -6.430 -7.026 10.222 1.00 96.62 145 ALA A N 1
ATOM 1155 C CA . ALA A 1 145 ? -5.178 -6.532 10.782 1.00 96.62 145 ALA A CA 1
ATOM 1156 C C . ALA A 1 145 ? -4.752 -7.401 11.971 1.00 96.62 145 ALA A C 1
ATOM 1158 O O . ALA A 1 145 ? -5.595 -7.818 12.767 1.00 96.62 145 ALA A O 1
ATOM 1159 N N . TRP A 1 146 ? -3.460 -7.687 12.132 1.00 97.62 146 TRP A N 1
ATOM 1160 C CA . TRP A 1 146 ? -2.992 -8.342 13.358 1.00 97.62 146 TRP A CA 1
ATOM 1161 C C . TRP A 1 146 ? -2.811 -7.335 14.498 1.00 97.62 146 TRP A C 1
ATOM 1163 O O . TRP A 1 146 ? -3.349 -7.553 15.581 1.00 97.62 146 TRP A O 1
ATOM 1173 N N . LEU A 1 147 ? -2.109 -6.233 14.240 1.00 97.44 147 LEU A N 1
ATOM 1174 C CA . LEU A 1 147 ? -1.945 -5.095 15.138 1.00 97.44 147 LEU A CA 1
ATOM 1175 C C . LEU A 1 147 ? -2.247 -3.804 14.373 1.00 97.44 147 LEU A C 1
ATOM 1177 O O . LEU A 1 147 ? -1.627 -3.551 13.342 1.00 97.44 147 LEU A O 1
ATOM 1181 N N . GLY A 1 148 ? -3.165 -2.984 14.876 1.00 96.50 148 GLY A N 1
ATOM 1182 C CA . GLY A 1 148 ? -3.592 -1.774 14.178 1.00 96.50 148 GLY A CA 1
ATOM 1183 C C . GLY A 1 148 ? -3.810 -0.568 15.085 1.00 96.50 148 GLY A C 1
ATOM 1184 O O . GLY A 1 148 ? -4.337 -0.695 16.190 1.00 96.50 148 GLY A O 1
ATOM 1185 N N . PHE A 1 149 ? -3.425 0.604 14.596 1.00 97.25 149 PHE A N 1
ATOM 1186 C CA . PHE A 1 149 ? -3.788 1.903 15.155 1.00 97.25 149 PHE A CA 1
ATOM 1187 C C . PHE A 1 149 ? -4.655 2.618 14.132 1.00 97.25 149 PHE A C 1
ATOM 1189 O O . PHE A 1 149 ? -4.262 2.715 12.968 1.00 97.25 149 PHE A O 1
ATOM 1196 N N . HIS A 1 150 ? -5.836 3.061 14.546 1.00 96.31 150 HIS A N 1
ATOM 1197 C CA . HIS A 1 150 ? -6.844 3.557 13.628 1.00 96.31 150 HIS A CA 1
ATOM 1198 C C . HIS A 1 150 ? -7.507 4.832 14.145 1.00 96.31 150 HIS A C 1
ATOM 1200 O O . HIS A 1 150 ? -8.160 4.800 15.189 1.00 96.31 150 HIS A O 1
ATOM 1206 N N . GLU A 1 151 ? -7.415 5.911 13.374 1.00 95.56 151 GLU A N 1
ATOM 1207 C CA . GLU A 1 151 ? -8.127 7.157 13.672 1.00 95.56 151 GLU A CA 1
ATOM 1208 C C . GLU A 1 151 ? -9.576 7.073 13.180 1.00 95.56 151 GLU A C 1
ATOM 1210 O O . GLU A 1 151 ? -10.506 7.076 13.977 1.00 95.56 151 GLU A O 1
ATOM 1215 N N . GLN A 1 152 ? -9.789 6.901 11.873 1.00 96.06 152 GLN A N 1
ATOM 1216 C CA . GLN A 1 152 ? -11.100 6.771 11.237 1.00 96.06 152 GLN A CA 1
ATOM 1217 C C . GLN A 1 152 ? -11.169 5.508 10.384 1.00 96.06 152 GLN A C 1
ATOM 1219 O O . GLN A 1 152 ? -10.623 5.436 9.280 1.00 96.06 152 GLN A O 1
ATOM 1224 N N . SER A 1 153 ? -11.853 4.474 10.873 1.00 94.75 153 SER A N 1
ATOM 1225 C CA . SER A 1 153 ? -11.761 3.175 10.208 1.00 94.75 153 SER A CA 1
ATOM 1226 C C . SER A 1 153 ? -13.006 2.299 10.235 1.00 94.75 153 SER A C 1
ATOM 1228 O O . SER A 1 153 ? -13.832 2.326 11.148 1.00 94.75 153 SER A O 1
ATOM 1230 N N . VAL A 1 154 ? -13.118 1.461 9.204 1.00 96.44 154 VAL A N 1
ATOM 1231 C CA . VAL A 1 154 ? -14.043 0.325 9.165 1.00 96.44 154 VAL A CA 1
ATOM 1232 C C . VAL A 1 154 ? -13.225 -0.954 9.105 1.00 96.44 154 VAL A C 1
ATOM 1234 O O . VAL A 1 154 ? -12.478 -1.165 8.151 1.00 96.44 154 VAL A O 1
ATOM 1237 N N . LEU A 1 155 ? -13.372 -1.818 10.109 1.00 94.81 155 LEU A N 1
ATOM 1238 C CA . LEU A 1 155 ? -12.624 -3.067 10.213 1.00 94.81 155 LEU A CA 1
ATOM 1239 C C . LEU A 1 155 ? -13.524 -4.279 10.380 1.00 94.81 155 LEU A C 1
ATOM 1241 O O . LEU A 1 155 ? -14.396 -4.319 11.249 1.00 94.81 155 LEU A O 1
ATOM 1245 N N . TYR A 1 156 ? -13.243 -5.321 9.603 1.00 95.88 156 TYR A N 1
ATOM 1246 C CA . TYR A 1 156 ? -13.946 -6.595 9.736 1.00 95.88 156 TYR A CA 1
ATOM 1247 C C . TYR A 1 156 ? -13.335 -7.500 10.811 1.00 95.88 156 TYR A C 1
ATOM 1249 O O . TYR A 1 156 ? -14.065 -8.132 11.576 1.00 95.88 156 TYR A O 1
ATOM 1257 N N . SER A 1 157 ? -12.007 -7.551 10.896 1.00 95.75 157 SER A N 1
ATOM 1258 C CA . SER A 1 157 ? -11.297 -8.383 11.865 1.00 95.75 157 SER A CA 1
ATOM 1259 C C . SER A 1 157 ? -10.001 -7.728 12.314 1.00 95.75 157 SER A C 1
ATOM 1261 O O . SER A 1 157 ? -9.200 -7.292 11.490 1.00 95.75 157 SER A O 1
ATOM 1263 N N . ALA A 1 158 ? -9.741 -7.761 13.616 1.00 95.06 158 ALA A N 1
ATOM 1264 C CA . ALA A 1 158 ? -8.460 -7.366 14.177 1.00 95.06 158 ALA A CA 1
ATOM 1265 C C . ALA A 1 158 ? -7.968 -8.338 15.257 1.00 95.06 158 ALA A C 1
ATOM 1267 O O . ALA A 1 158 ? -8.753 -8.919 16.005 1.00 95.06 158 ALA A O 1
ATOM 1268 N N . GLY A 1 159 ? -6.654 -8.509 15.366 1.00 96.25 159 GLY A N 1
ATOM 1269 C CA . GLY A 1 159 ? -6.043 -9.137 16.534 1.00 96.25 159 GLY A CA 1
ATOM 1270 C C . GLY A 1 159 ? -6.079 -8.172 17.717 1.00 96.25 159 GLY A C 1
ATOM 1271 O O . GLY A 1 159 ? -6.979 -8.228 18.553 1.00 96.25 159 GLY A O 1
ATOM 1272 N N . LEU A 1 160 ? -5.102 -7.274 17.760 1.00 96.31 160 LEU A N 1
ATOM 1273 C CA . LEU A 1 160 ? -5.011 -6.166 18.702 1.00 96.31 160 LEU A CA 1
ATOM 1274 C C . LEU A 1 160 ? -5.260 -4.856 17.952 1.00 96.31 160 LEU A C 1
ATOM 1276 O O . LEU A 1 160 ? -4.640 -4.626 16.916 1.00 96.31 160 LEU A O 1
ATOM 1280 N N . GLY A 1 161 ? -6.114 -3.976 18.472 1.00 95.31 161 GLY A N 1
ATOM 1281 C CA . GLY A 1 161 ? -6.270 -2.656 17.869 1.00 95.31 161 GLY A CA 1
ATOM 1282 C C . GLY A 1 161 ? -6.605 -1.526 18.830 1.00 95.31 161 GLY A C 1
ATOM 1283 O O . GLY A 1 161 ? -7.210 -1.740 19.883 1.00 95.31 161 GLY A O 1
ATOM 1284 N N . PHE A 1 162 ? -6.212 -0.325 18.420 1.00 95.81 162 PHE A N 1
ATOM 1285 C CA . PHE A 1 162 ? -6.542 0.949 19.048 1.00 95.81 162 PHE A CA 1
ATOM 1286 C C . PHE A 1 162 ? -7.362 1.773 18.065 1.00 95.81 162 PHE A C 1
ATOM 1288 O O . PHE A 1 162 ? -6.983 1.879 16.897 1.00 95.81 162 PHE A O 1
ATOM 1295 N N . TYR A 1 163 ? -8.483 2.313 18.530 1.00 94.31 163 TYR A N 1
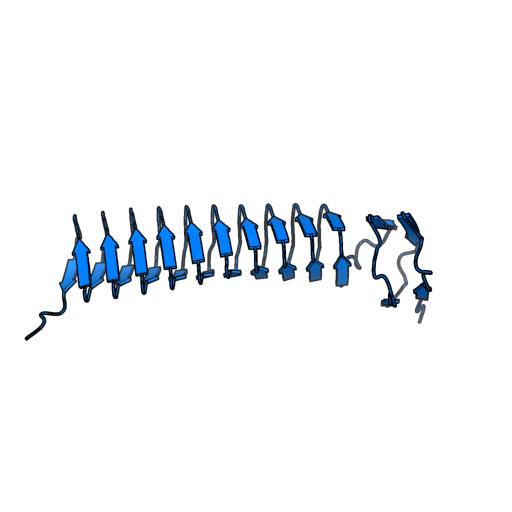ATOM 1296 C CA . TYR A 1 163 ? -9.478 2.922 17.665 1.00 94.31 163 TYR A CA 1
ATOM 1297 C C . TYR A 1 163 ? -10.041 4.208 18.264 1.00 94.31 163 TYR A C 1
ATOM 1299 O O . TYR A 1 163 ? -10.718 4.159 19.294 1.00 94.31 163 TYR A O 1
ATOM 1307 N N . GLU A 1 164 ? -9.849 5.325 17.568 1.00 93.62 164 GLU A N 1
ATOM 1308 C CA . GLU A 1 164 ? -10.464 6.599 17.943 1.00 93.62 164 GLU A CA 1
ATOM 1309 C C . GLU A 1 164 ? -11.919 6.635 17.462 1.00 93.62 164 GLU A C 1
ATOM 1311 O O . GLU A 1 164 ? -12.841 6.512 18.263 1.00 93.62 164 GLU A O 1
ATOM 1316 N N . GLN A 1 165 ? -12.148 6.671 16.148 1.00 93.69 165 GLN A N 1
ATOM 1317 C CA . GLN A 1 165 ? -13.467 6.657 15.521 1.00 93.69 165 GLN A CA 1
ATOM 1318 C C . GLN A 1 165 ? -13.609 5.454 14.579 1.00 93.69 165 GLN A C 1
ATOM 1320 O O . GLN A 1 165 ? -13.121 5.455 13.450 1.00 93.69 165 GLN A O 1
ATOM 1325 N N . SER A 1 166 ? -14.314 4.403 15.006 1.00 92.06 166 SER A N 1
ATOM 1326 C CA . SER A 1 166 ? -14.350 3.159 14.217 1.00 92.06 166 SER A CA 1
ATOM 1327 C C . SER A 1 166 ? -15.682 2.424 14.178 1.00 92.06 166 SER A C 1
ATOM 1329 O O . SER A 1 166 ? -16.506 2.490 15.090 1.00 92.06 166 SER A O 1
ATOM 1331 N N . VAL A 1 167 ? -15.858 1.644 13.114 1.00 93.88 167 VAL A N 1
ATOM 1332 C CA . VAL A 1 167 ? -16.819 0.541 13.062 1.00 93.88 167 VAL A CA 1
ATOM 1333 C C . VAL A 1 167 ? -16.029 -0.757 13.000 1.00 93.88 167 VAL A C 1
ATOM 1335 O O . VAL A 1 167 ? -15.349 -1.023 12.010 1.00 93.88 167 VAL A O 1
ATOM 1338 N N . LEU A 1 168 ? -16.129 -1.575 14.045 1.00 91.31 168 LEU A N 1
ATOM 1339 C CA . LEU A 1 168 ? 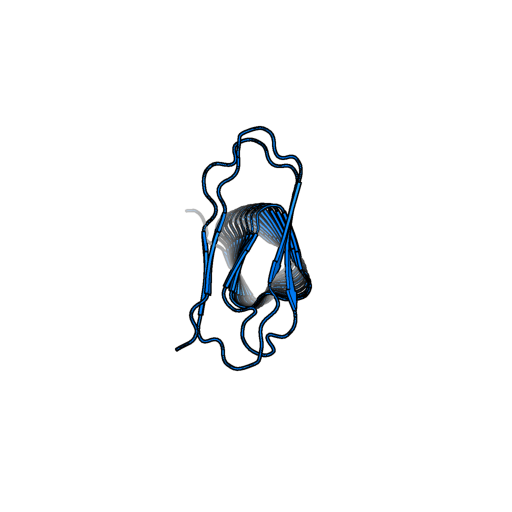-15.382 -2.821 14.166 1.00 91.31 168 LEU A CA 1
ATOM 1340 C C . LEU A 1 168 ? -16.327 -4.013 14.326 1.00 91.31 168 LEU A C 1
ATOM 1342 O O . LEU A 1 168 ? -17.096 -4.105 15.285 1.00 91.31 168 LEU A O 1
ATOM 1346 N N . TYR A 1 169 ? -16.223 -4.977 13.411 1.00 93.12 169 TYR A N 1
ATOM 1347 C CA . TYR A 1 169 ? -17.023 -6.200 13.477 1.00 93.12 169 TYR A CA 1
ATOM 1348 C C . TYR A 1 169 ? -16.470 -7.214 14.482 1.00 93.12 169 TYR A C 1
ATOM 1350 O O . TYR A 1 169 ? -17.237 -7.799 15.251 1.00 93.12 169 TYR A O 1
ATOM 1358 N N . SER A 1 170 ? -15.153 -7.433 14.491 1.00 93.44 170 SER A N 1
ATOM 1359 C CA . SER A 1 170 ? -14.522 -8.373 15.418 1.00 93.44 170 SER A CA 1
ATOM 1360 C C . SER A 1 170 ? -13.105 -7.963 15.811 1.00 93.44 170 SER A C 1
ATOM 1362 O O . SER A 1 170 ? -12.295 -7.621 14.951 1.00 93.44 170 SER A O 1
ATOM 1364 N N . ALA A 1 171 ? -12.787 -8.040 17.105 1.00 93.56 171 ALA A N 1
ATOM 1365 C CA . ALA A 1 171 ? -11.406 -8.019 17.590 1.00 93.56 171 ALA A CA 1
ATOM 1366 C C . ALA A 1 171 ? -11.136 -9.061 18.676 1.00 93.56 171 ALA A C 1
ATOM 1368 O O . ALA A 1 171 ? -12.028 -9.458 19.428 1.00 93.56 171 ALA A O 1
ATOM 1369 N N . TRP A 1 172 ? -9.878 -9.476 18.811 1.00 95.62 172 TRP A N 1
ATOM 1370 C CA . TRP A 1 172 ? -9.456 -10.214 20.000 1.00 95.62 172 TRP A CA 1
ATOM 1371 C C . TRP A 1 172 ? -9.251 -9.267 21.192 1.00 95.62 172 TRP A C 1
ATOM 1373 O O . TRP A 1 172 ? -9.835 -9.480 22.254 1.00 95.62 172 TRP A O 1
ATOM 1383 N N . LEU A 1 173 ? -8.494 -8.187 21.002 1.00 94.38 173 LEU A N 1
ATOM 1384 C CA . LEU A 1 173 ? -8.272 -7.141 21.998 1.00 94.38 173 LEU A CA 1
ATOM 1385 C C . LEU A 1 173 ? -8.451 -5.761 21.362 1.00 94.38 173 LEU A C 1
ATOM 1387 O O . LEU A 1 173 ? -7.765 -5.441 20.394 1.00 94.38 173 LEU A O 1
ATOM 1391 N N . GLY A 1 174 ? -9.351 -4.945 21.908 1.00 92.56 174 GLY A N 1
ATOM 1392 C CA . GLY A 1 174 ? -9.668 -3.625 21.361 1.00 92.56 174 GLY A CA 1
ATOM 1393 C C . GLY A 1 174 ? -9.703 -2.525 22.417 1.00 92.56 174 GLY A C 1
ATOM 1394 O O . GLY A 1 174 ? -10.259 -2.720 23.498 1.00 92.56 174 GLY A O 1
ATOM 1395 N N . PHE A 1 175 ? -9.128 -1.370 22.090 1.00 93.25 175 PHE A N 1
ATOM 1396 C CA . PHE A 1 175 ? -9.236 -0.128 22.858 1.00 93.25 175 PHE A CA 1
ATOM 1397 C C . PHE A 1 175 ? -9.967 0.908 22.016 1.00 93.25 175 PHE A C 1
ATOM 1399 O O . PHE A 1 175 ? -9.563 1.165 20.884 1.00 93.25 175 PHE A O 1
ATOM 1406 N N . HIS A 1 176 ? -11.043 1.469 22.551 1.00 91.00 176 HIS A N 1
ATOM 1407 C CA . HIS A 1 176 ? -12.011 2.223 21.774 1.00 91.00 176 HIS A CA 1
ATOM 1408 C C . HIS A 1 176 ? -12.410 3.526 22.461 1.00 91.00 176 HIS A C 1
ATOM 1410 O O . HIS A 1 176 ? -12.861 3.496 23.606 1.00 91.00 176 HIS A O 1
ATOM 1416 N N . GLU A 1 177 ? -12.363 4.637 21.731 1.00 89.81 177 GLU A N 1
ATOM 1417 C CA . GLU A 1 177 ? -12.931 5.910 22.188 1.00 89.81 177 GLU A CA 1
ATOM 1418 C C . GLU A 1 177 ? -14.379 6.053 21.691 1.00 89.81 177 GLU A C 1
ATOM 1420 O O . GLU A 1 177 ? -15.335 5.850 22.440 1.00 89.81 177 GLU A O 1
ATOM 1425 N N . GLN A 1 178 ? -14.568 6.290 20.392 1.00 88.81 178 GLN A N 1
ATOM 1426 C CA . GLN A 1 178 ? -15.859 6.466 19.726 1.00 88.81 178 GLN A CA 1
ATOM 1427 C C . GLN A 1 178 ? -16.088 5.355 18.694 1.00 88.81 178 GLN A C 1
ATOM 1429 O O . GLN A 1 178 ? -15.880 5.527 17.493 1.00 88.81 178 GLN A O 1
ATOM 1434 N N . SER A 1 179 ? -16.538 4.183 19.148 1.00 84.88 179 SER A N 1
ATOM 1435 C CA . SER A 1 179 ? -16.695 3.026 18.257 1.00 84.88 179 SER A CA 1
ATOM 1436 C C . SER A 1 179 ? -18.077 2.388 18.272 1.00 84.88 179 SER A C 1
ATOM 1438 O O . SER A 1 179 ? -18.760 2.335 19.297 1.00 84.88 179 SER A O 1
ATOM 1440 N N . VAL A 1 180 ? -18.449 1.827 17.123 1.00 88.69 180 VAL A N 1
ATOM 1441 C CA . VAL A 1 180 ? -19.477 0.793 17.021 1.00 88.69 180 VAL A CA 1
ATOM 1442 C C . VAL A 1 180 ? -18.767 -0.554 16.982 1.00 88.69 180 VAL A C 1
ATOM 1444 O O . VAL A 1 180 ? -18.159 -0.912 15.973 1.00 88.69 180 VAL A O 1
ATOM 1447 N N . LEU A 1 181 ? -18.851 -1.295 18.085 1.00 87.06 181 LEU A N 1
ATOM 1448 C CA . LEU A 1 181 ? -18.250 -2.615 18.231 1.00 87.06 181 LEU A CA 1
ATOM 1449 C C . LEU A 1 181 ? -19.327 -3.701 18.201 1.00 87.06 181 LEU A C 1
ATOM 1451 O O . LEU A 1 181 ? -20.217 -3.716 19.050 1.00 87.06 181 LEU A O 1
ATOM 1455 N N . TYR A 1 182 ? -19.223 -4.638 17.258 1.00 88.81 182 TYR A N 1
ATOM 1456 C CA . TYR A 1 182 ? -20.135 -5.786 17.203 1.00 88.81 182 TYR A CA 1
ATOM 1457 C C . TYR A 1 182 ? -19.680 -6.939 18.100 1.00 88.81 182 TYR A C 1
ATOM 1459 O O . TYR A 1 182 ? -20.506 -7.565 18.764 1.00 88.81 182 TYR A O 1
ATOM 1467 N N . SER A 1 183 ? -18.380 -7.247 18.118 1.00 89.44 183 SER A N 1
ATOM 1468 C CA . SER A 1 183 ? -17.832 -8.303 18.968 1.00 89.44 183 SER A CA 1
ATOM 1469 C C . SER A 1 183 ? -16.365 -8.062 19.316 1.00 89.44 183 SER A C 1
ATOM 1471 O O . SER A 1 183 ? -15.556 -7.714 18.458 1.00 89.44 183 SER A O 1
ATOM 1473 N N . ALA A 1 184 ? -16.007 -8.291 20.576 1.00 89.62 184 ALA A N 1
ATOM 1474 C CA . ALA A 1 184 ? -14.619 -8.441 20.985 1.00 89.62 184 ALA A CA 1
ATOM 1475 C C . ALA A 1 184 ? -14.495 -9.522 22.056 1.00 89.62 184 ALA A C 1
ATOM 1477 O O . ALA A 1 184 ? -15.424 -9.728 22.839 1.00 89.62 184 ALA A O 1
ATOM 1478 N N . TRP A 1 185 ? -13.346 -10.198 22.104 1.00 91.44 185 TRP A N 1
ATOM 1479 C CA . TRP A 1 185 ? -13.039 -11.082 23.230 1.00 91.44 185 TRP A CA 1
ATOM 1480 C C . TRP A 1 185 ? -12.715 -10.271 24.494 1.00 91.44 185 TRP A C 1
ATOM 1482 O O . TRP A 1 185 ? -13.255 -10.561 25.561 1.00 91.44 185 TRP A O 1
ATOM 1492 N N . LEU A 1 186 ? -11.904 -9.216 24.367 1.00 89.38 186 LEU A N 1
ATOM 1493 C CA . LEU A 1 186 ? -11.667 -8.230 25.420 1.00 89.38 186 LEU A CA 1
ATOM 1494 C C . LEU A 1 186 ? -11.692 -6.814 24.826 1.00 89.38 186 LEU A C 1
ATOM 1496 O O . LEU A 1 186 ? -10.889 -6.496 23.951 1.00 89.38 186 LEU A O 1
ATOM 1500 N N . GLY A 1 187 ? -12.610 -5.967 25.291 1.00 87.06 187 GLY A N 1
ATOM 1501 C CA . GLY A 1 187 ? -12.788 -4.600 24.793 1.00 87.06 187 GLY A CA 1
ATOM 1502 C C . GLY A 1 187 ? -12.763 -3.574 25.921 1.00 87.06 187 GLY A C 1
ATOM 1503 O O . GLY A 1 187 ? -13.432 -3.757 26.939 1.00 87.06 187 GLY A O 1
ATOM 1504 N N . PHE A 1 188 ? -12.007 -2.497 25.731 1.00 89.19 188 PHE A N 1
ATOM 1505 C CA . PHE A 1 188 ? -11.980 -1.331 26.609 1.00 89.19 188 PHE A CA 1
ATOM 1506 C C . PHE A 1 188 ? -12.615 -0.152 25.884 1.00 89.19 188 PHE A C 1
ATOM 1508 O O . PHE A 1 188 ? -12.221 0.160 24.764 1.00 89.19 188 PHE A O 1
ATOM 1515 N N . HIS A 1 189 ? -13.579 0.498 26.530 1.00 86.00 189 HIS A N 1
ATOM 1516 C CA . HIS A 1 189 ? -14.265 1.668 25.993 1.00 86.00 189 HIS A CA 1
ATOM 1517 C C . HIS A 1 189 ? -14.053 2.858 26.918 1.00 86.00 189 HIS A C 1
ATOM 1519 O O . HIS A 1 189 ? -14.248 2.730 28.131 1.00 86.00 189 HIS A O 1
ATOM 1525 N N . GLU A 1 190 ? -13.686 4.006 26.355 1.00 80.38 190 GLU A N 1
ATOM 1526 C CA . GLU A 1 190 ? -13.687 5.252 27.107 1.00 80.38 190 GLU A CA 1
ATOM 1527 C C . GLU A 1 190 ? -15.135 5.696 27.362 1.00 80.38 190 GLU A C 1
ATOM 1529 O O . GLU A 1 190 ? -15.963 5.771 26.453 1.00 80.38 190 GLU A O 1
ATOM 1534 N N . GLN A 1 191 ? -15.475 5.937 28.629 1.00 63.44 191 GLN A N 1
ATOM 1535 C CA . GLN A 1 191 ? -16.764 6.515 28.993 1.00 63.44 191 GLN A CA 1
ATOM 1536 C C . GLN A 1 191 ? -16.623 8.035 28.974 1.00 63.44 191 GLN A C 1
ATOM 1538 O O . GLN A 1 191 ? -15.936 8.598 29.824 1.00 63.44 191 GLN A O 1
ATOM 1543 N N . SER A 1 192 ? -17.288 8.703 28.031 1.00 53.56 192 SER A N 1
ATOM 1544 C CA . SER A 1 192 ? -17.452 10.157 28.079 1.00 53.56 192 SER A CA 1
ATOM 1545 C C . SER A 1 192 ? -18.246 10.530 29.341 1.00 53.56 192 SER A C 1
ATOM 1547 O O . SER A 1 192 ? -19.401 10.112 29.469 1.00 53.56 192 SER A O 1
ATOM 1549 N N . VAL A 1 193 ? -17.614 11.260 30.267 1.00 41.91 193 VAL A N 1
ATOM 1550 C CA . VAL A 1 193 ? -18.224 11.812 31.497 1.00 41.91 193 VAL A CA 1
ATOM 1551 C C . VAL A 1 193 ? -19.170 12.961 31.170 1.00 41.91 193 VAL A C 1
ATOM 1553 O O . VAL A 1 193 ? -18.788 13.811 30.335 1.00 41.91 193 VAL A O 1
#

Sequence (193 aa):
MNNLSCTLHGWDSMISLSCTLQGWDSMNSLSCTLHGWDSMNSLFCTLHGWDSMNRLGFYEQSVLYSAWLGFHVQSVLYSAWLGFYEQSVLYSAGLGFHEQSVLYSAWLGFHDSSVLYSAWLGFYEQSVLYSAGLGFHEQSVLYSAWLGFHEQSVLYSAGLGFYEQSVLYSAWLGFHEQSVLYSAWLGFHEQSV

Organism: NCBI:txid259542

Secondary structure (DSSP, 8-state):
-EEEEEEEE--TT-S-EEEEEE--TTEEEEEEEEE--SS-S-EEEEEES-TT----EEEEEEEEEEEEEEEEEEEEEEEEEEEEEEEEEES-EEEEEEEEEEEEEEEEEEEEEEEEEEEEEEEEEEEEES-EEEEEEEEEEEEEEEEEEEEEEEEEEEEEEEEEEEEES-EEEEEEEEEEES-EEEEEE----